Protein AF-A0A975EHG8-F1 (afdb_monomer_lite)

Foldseek 3Di:
DPPPPVVVVVVVVVVVVVVVVVVVVVPPDDDDDDDDDDDDDDDDDVVLLVQALVLLVVPDPLDDDPDPLSVQLVVDDDLVSNLVSLVVCLVPPLPVNLSSLSVQSRDSDPVSVLSSLVCLVSNVVVLVSSLSSLLSQCLHSDPSSVVSSVVVLVPDDPVSVLSSLLSQCLRPDPVSVLVSLVVLLVQQFPSSLLSLLVSQVNPDPVSLVSSQVSCCVLPVDHDNHSVRSVVVCVVCVVQADRNRDGDDD

pLDDT: mean 82.84, std 21.49, range [28.47, 98.31]

Radius of gyration: 21.63 Å; chains: 1; bounding box: 61×39×58 Å

Sequence (249 aa):
MKLTVSAILVCLLILVAAYFANRENTASGSPAPHDVTKTKGSPRNPSERAARNQYAEKNWNLGEPTTASERAYEDATTAGEKQTVLAKLEASDPGSLANVLRRALLNPDEGLRIHAVMMTPSIYQFPEDATDILAAASCDDSAEVRSHALQMLNEQPSETKLKVYATTLGSPLAEVREMTVLELGRMKSKPALELLFQGLGYGDPDFSMKVNDELSTLINARFDSLDEANGWWKANSVKFDERLMRIED

Structure (mmCIF, N/CA/C/O backbone):
data_AF-A0A975EHG8-F1
#
_entry.id   AF-A0A975EHG8-F1
#
loop_
_atom_site.group_PDB
_atom_site.id
_atom_site.type_symbol
_atom_site.label_atom_id
_atom_site.label_alt_id
_atom_site.label_comp_id
_atom_site.label_asym_id
_atom_site.label_entity_id
_atom_site.label_seq_id
_atom_site.pdbx_PDB_ins_code
_atom_site.Cartn_x
_atom_site.Cartn_y
_atom_site.Cartn_z
_atom_site.occupancy
_atom_site.B_iso_or_equiv
_atom_site.auth_seq_id
_atom_site.auth_comp_id
_atom_site.auth_asym_id
_atom_site.auth_atom_id
_atom_site.pdbx_PDB_model_num
ATOM 1 N N . MET A 1 1 ? -10.159 21.007 -23.532 1.00 42.47 1 MET A N 1
ATOM 2 C CA . MET A 1 1 ? -9.708 19.699 -23.003 1.00 42.47 1 MET A CA 1
ATOM 3 C C . MET A 1 1 ? -10.542 19.352 -21.765 1.00 42.47 1 MET A C 1
ATOM 5 O O . MET A 1 1 ? -10.196 19.766 -20.673 1.00 42.47 1 MET A O 1
ATOM 9 N N . LYS A 1 2 ? -11.711 18.716 -21.929 1.00 40.06 2 LYS A N 1
ATOM 10 C CA . LYS A 1 2 ? -12.647 18.377 -20.826 1.00 40.06 2 LYS A CA 1
ATOM 11 C C . LYS A 1 2 ? -13.211 16.947 -20.955 1.00 40.06 2 LYS A C 1
ATOM 13 O O . LYS A 1 2 ? -14.324 16.679 -20.531 1.00 40.06 2 LYS A O 1
ATOM 18 N N . LEU A 1 3 ? -12.457 16.034 -21.572 1.00 37.81 3 LEU A N 1
ATOM 19 C CA . LEU A 1 3 ? -12.952 14.702 -21.957 1.00 37.81 3 LEU A CA 1
ATOM 20 C C . LEU A 1 3 ? -12.289 13.511 -21.241 1.00 37.81 3 LEU A C 1
ATOM 22 O O . LEU A 1 3 ? -12.638 12.380 -21.539 1.00 37.81 3 LEU A O 1
ATOM 26 N N . THR A 1 4 ? -11.392 13.709 -20.271 1.00 44.22 4 THR A N 1
ATOM 27 C CA . THR A 1 4 ? -10.629 12.584 -19.681 1.00 44.22 4 THR A CA 1
ATOM 28 C C . THR A 1 4 ? -11.061 12.164 -18.276 1.00 44.22 4 THR A C 1
ATOM 30 O O . THR A 1 4 ? -10.926 10.995 -17.938 1.00 44.22 4 THR A O 1
ATOM 33 N N . VAL A 1 5 ? -11.668 13.046 -17.476 1.00 42.66 5 VAL A N 1
ATOM 34 C CA . VAL A 1 5 ? -12.143 12.682 -16.122 1.00 42.66 5 VAL A CA 1
ATOM 35 C C . VAL A 1 5 ? -13.408 11.809 -16.178 1.00 42.66 5 VAL A C 1
ATOM 37 O O . VAL A 1 5 ? -13.589 10.916 -15.356 1.00 42.66 5 VAL A O 1
ATOM 40 N N . SER A 1 6 ? -14.253 11.995 -17.199 1.00 39.56 6 SER A N 1
ATOM 41 C CA . SER A 1 6 ? -15.523 11.266 -17.322 1.00 39.56 6 SER A CA 1
ATOM 42 C C . SER A 1 6 ? -15.351 9.797 -17.716 1.00 39.56 6 SER A C 1
ATOM 44 O O . SER A 1 6 ? -16.146 8.972 -17.291 1.00 39.56 6 SER A O 1
ATOM 46 N N . ALA A 1 7 ? -14.326 9.443 -18.497 1.00 40.59 7 ALA A N 1
ATOM 47 C CA . ALA A 1 7 ? -14.091 8.051 -18.896 1.00 40.59 7 ALA A CA 1
ATOM 48 C C . ALA A 1 7 ? -13.490 7.216 -17.749 1.00 40.59 7 ALA A C 1
ATOM 50 O O . ALA A 1 7 ? -13.801 6.037 -17.607 1.00 40.59 7 ALA A O 1
ATOM 51 N N . ILE A 1 8 ? -12.686 7.852 -16.890 1.00 49.06 8 ILE A N 1
ATOM 52 C CA . ILE A 1 8 ? -12.056 7.223 -15.721 1.00 49.06 8 ILE A CA 1
ATOM 53 C C . ILE A 1 8 ? -13.105 6.913 -14.646 1.00 49.06 8 ILE A C 1
ATOM 55 O O . ILE A 1 8 ? -13.129 5.802 -14.121 1.00 49.06 8 ILE A O 1
ATOM 59 N N . LEU A 1 9 ? -14.026 7.849 -14.386 1.00 47.62 9 LEU A N 1
ATOM 60 C CA . LEU A 1 9 ? -15.138 7.617 -13.462 1.00 47.62 9 LEU A CA 1
ATOM 61 C C . LEU A 1 9 ? -16.075 6.513 -13.975 1.00 47.62 9 LEU A C 1
ATOM 63 O O . LEU A 1 9 ? -16.554 5.704 -13.190 1.00 47.62 9 LEU A O 1
ATOM 67 N N . VAL A 1 10 ? -16.294 6.444 -15.293 1.00 50.75 10 VAL A N 1
ATOM 68 C CA . VAL A 1 10 ? -17.140 5.421 -15.924 1.00 50.75 10 VAL A CA 1
ATOM 69 C C . VAL A 1 10 ? -16.499 4.032 -15.847 1.00 50.75 10 VAL A C 1
ATOM 71 O O . VAL A 1 10 ? -17.197 3.090 -15.500 1.00 50.75 10 VAL A O 1
ATOM 74 N N . CYS A 1 11 ? -15.189 3.878 -16.067 1.00 46.69 11 CYS A N 1
ATOM 75 C CA . CYS A 1 11 ? -14.531 2.572 -15.906 1.00 46.69 11 CYS A CA 1
ATOM 76 C C . CYS A 1 11 ? -14.509 2.086 -14.447 1.00 46.69 11 CYS A C 1
ATOM 78 O O . CYS A 1 11 ? -14.752 0.907 -14.201 1.00 46.69 11 CYS A O 1
ATOM 80 N N . LEU A 1 12 ? -14.279 2.980 -13.477 1.00 52.94 12 LEU A N 1
ATOM 81 C CA . LEU A 1 12 ? -14.363 2.642 -12.050 1.00 52.94 12 LEU A CA 1
ATOM 82 C C . LEU A 1 12 ? -15.799 2.300 -11.629 1.00 52.94 12 LEU A C 1
ATOM 84 O O . LEU A 1 12 ? -16.008 1.307 -10.940 1.00 52.94 12 LEU A O 1
ATOM 88 N N . LEU A 1 13 ? -16.798 3.043 -12.115 1.00 54.19 13 LEU A N 1
ATOM 89 C CA . LEU A 1 13 ? -18.210 2.722 -11.887 1.00 54.19 13 LEU A CA 1
ATOM 90 C C . LEU A 1 13 ? -18.621 1.396 -12.535 1.00 54.19 13 LEU A C 1
ATOM 92 O O . LEU A 1 13 ? -19.412 0.675 -11.942 1.00 54.19 13 LEU A O 1
ATOM 96 N N . ILE A 1 14 ? -18.079 1.041 -13.705 1.00 59.97 14 ILE A N 1
ATOM 97 C CA . ILE A 1 14 ? -18.362 -0.243 -14.366 1.00 59.97 14 ILE A CA 1
ATOM 98 C C . ILE A 1 14 ? -17.762 -1.412 -13.577 1.00 59.97 14 ILE A C 1
ATOM 100 O O . ILE A 1 14 ? -18.434 -2.426 -13.409 1.00 59.97 14 ILE A O 1
ATOM 104 N N . LEU A 1 15 ? -16.543 -1.275 -13.049 1.00 56.06 15 LEU A N 1
ATOM 105 C CA . LEU A 1 15 ? -15.918 -2.320 -12.229 1.00 56.06 15 LEU A CA 1
ATOM 106 C C . LEU A 1 15 ? -16.630 -2.491 -10.879 1.00 56.06 15 LEU A C 1
ATOM 108 O O . LEU A 1 15 ? -16.891 -3.617 -10.460 1.00 56.06 15 LEU A O 1
ATOM 112 N N . VAL A 1 16 ? -17.037 -1.386 -10.249 1.00 57.00 16 VAL A N 1
ATOM 113 C CA . VAL A 1 16 ? -17.823 -1.407 -9.006 1.00 57.00 16 VAL A CA 1
ATOM 114 C C . VAL A 1 16 ? -19.238 -1.956 -9.252 1.00 57.00 16 VAL A C 1
ATOM 116 O O . VAL A 1 16 ? -19.724 -2.776 -8.478 1.00 57.00 16 VAL A O 1
ATOM 119 N N . ALA A 1 17 ? -19.897 -1.593 -10.355 1.00 52.47 17 ALA A N 1
ATOM 120 C CA . ALA A 1 17 ? -21.225 -2.108 -10.697 1.00 52.47 17 ALA A CA 1
ATOM 121 C C . ALA A 1 17 ? -21.206 -3.599 -11.076 1.00 52.47 17 ALA A C 1
ATOM 123 O O . ALA A 1 17 ? -22.112 -4.334 -10.686 1.00 52.47 17 ALA A O 1
ATOM 124 N N . ALA A 1 18 ? -20.171 -4.069 -11.783 1.00 51.06 18 ALA A N 1
ATOM 125 C CA . ALA A 1 18 ? -19.992 -5.491 -12.081 1.00 51.06 18 ALA A CA 1
ATOM 126 C C . ALA A 1 18 ? -19.777 -6.320 -10.801 1.00 51.06 18 ALA A C 1
ATOM 128 O O . ALA A 1 18 ? -20.288 -7.436 -10.699 1.00 51.06 18 ALA A O 1
ATOM 129 N N . TYR A 1 19 ? -19.099 -5.750 -9.800 1.00 51.09 19 TYR A N 1
ATOM 130 C CA . TYR A 1 19 ? -18.937 -6.350 -8.476 1.00 51.09 19 TYR A CA 1
ATOM 131 C C . TYR A 1 19 ? -20.275 -6.465 -7.716 1.00 51.09 19 TYR A C 1
ATOM 133 O O . TYR A 1 19 ? -20.596 -7.535 -7.199 1.00 51.09 19 TYR A O 1
ATOM 141 N N . PHE A 1 20 ? -21.117 -5.421 -7.724 1.00 51.59 20 PHE A N 1
ATOM 142 C CA . PHE A 1 20 ? -22.443 -5.467 -7.082 1.00 51.59 20 PHE A CA 1
ATOM 143 C C . PHE A 1 20 ? -23.452 -6.374 -7.807 1.00 51.59 20 PHE A C 1
ATOM 145 O O . PHE A 1 20 ? -24.179 -7.119 -7.150 1.00 51.59 20 PHE A O 1
ATOM 152 N N . ALA A 1 21 ? -23.467 -6.394 -9.143 1.00 49.56 21 ALA A N 1
ATOM 153 C CA . ALA A 1 21 ? -24.366 -7.260 -9.915 1.00 49.56 21 ALA A CA 1
ATOM 154 C C . ALA A 1 21 ? -24.081 -8.760 -9.692 1.00 49.56 21 ALA A C 1
ATOM 156 O O . ALA A 1 21 ? -24.994 -9.586 -9.710 1.00 49.56 21 ALA A O 1
ATOM 157 N N . ASN A 1 22 ? -22.823 -9.119 -9.416 1.00 41.72 22 ASN A N 1
ATOM 158 C CA . ASN A 1 22 ? -22.444 -10.489 -9.070 1.00 41.72 22 ASN A CA 1
ATOM 159 C C . ASN A 1 22 ? -22.881 -10.888 -7.640 1.00 41.72 22 ASN A C 1
ATOM 161 O O . ASN A 1 22 ? -23.009 -12.074 -7.336 1.00 41.72 22 ASN A O 1
ATOM 165 N N . ARG A 1 23 ? -23.156 -9.905 -6.768 1.00 44.56 23 ARG A N 1
ATOM 166 C CA . ARG A 1 23 ? -23.598 -10.097 -5.376 1.00 44.56 23 ARG A CA 1
ATOM 167 C C . ARG A 1 23 ? -25.115 -10.281 -5.249 1.00 44.56 23 ARG A C 1
ATOM 169 O O . ARG A 1 23 ? -25.560 -11.013 -4.372 1.00 44.56 23 ARG A O 1
ATOM 176 N N . GLU A 1 24 ? -25.917 -9.679 -6.128 1.00 42.53 24 GLU A N 1
ATOM 177 C CA . GLU A 1 24 ? -27.383 -9.836 -6.095 1.00 42.53 24 GLU A CA 1
ATOM 178 C C . GLU A 1 24 ? -27.858 -11.205 -6.616 1.00 42.53 24 GLU A C 1
ATOM 180 O O . GLU A 1 24 ? -28.890 -11.712 -6.177 1.00 42.53 24 GLU A O 1
ATOM 185 N N . ASN A 1 25 ? -27.068 -11.872 -7.465 1.00 42.22 25 ASN A N 1
ATOM 186 C CA . ASN A 1 25 ? -27.402 -13.198 -8.003 1.00 42.22 25 ASN A CA 1
ATOM 187 C C . ASN A 1 25 ? -27.231 -14.360 -7.005 1.00 42.22 25 ASN A C 1
ATOM 189 O O . ASN A 1 25 ? -27.622 -15.485 -7.311 1.00 42.22 25 ASN A O 1
ATOM 193 N N . THR A 1 26 ? -26.674 -14.119 -5.813 1.00 42.31 26 THR A N 1
ATOM 194 C CA . THR A 1 26 ? -26.481 -15.155 -4.779 1.00 42.31 26 THR A CA 1
ATOM 195 C C . THR A 1 26 ? -27.448 -15.034 -3.596 1.00 42.31 26 THR A C 1
ATOM 197 O O . THR A 1 26 ? -27.398 -15.854 -2.682 1.00 42.31 26 THR A O 1
ATOM 200 N N . ALA A 1 27 ? -28.382 -14.074 -3.623 1.00 39.91 27 ALA A N 1
ATOM 201 C CA . ALA A 1 27 ? -29.268 -13.759 -2.498 1.00 39.91 27 ALA A CA 1
ATOM 202 C C . ALA A 1 27 ? -30.752 -14.155 -2.692 1.00 39.91 27 ALA A C 1
ATOM 204 O O . ALA A 1 27 ? -31.628 -13.576 -2.049 1.00 39.91 27 ALA A O 1
ATOM 205 N N . SER A 1 28 ? -31.081 -15.156 -3.522 1.00 34.34 28 SER A N 1
ATOM 206 C CA . SER A 1 28 ? -32.446 -15.717 -3.572 1.00 34.34 28 SER A CA 1
ATOM 207 C C . SER A 1 28 ? -32.566 -16.984 -2.714 1.00 34.34 28 SER A C 1
ATOM 209 O O . SER A 1 28 ? -32.549 -18.109 -3.210 1.00 34.34 28 SER A O 1
ATOM 211 N N . GLY A 1 29 ? -32.692 -16.799 -1.403 1.00 31.05 29 GLY A N 1
ATOM 212 C CA . GLY A 1 29 ? -32.927 -17.889 -0.458 1.00 31.05 29 GLY A CA 1
ATOM 213 C C . GLY A 1 29 ? -33.393 -17.355 0.888 1.00 31.05 29 GLY A C 1
ATOM 214 O O . GLY A 1 29 ? -32.622 -17.293 1.835 1.00 31.05 29 GLY A O 1
ATOM 215 N N . SER A 1 30 ? -34.649 -16.922 0.962 1.00 30.98 30 SER A N 1
ATOM 216 C CA . SER A 1 30 ? -35.273 -16.489 2.216 1.00 30.98 30 SER A CA 1
ATOM 217 C C . SER A 1 30 ? -35.610 -17.699 3.101 1.00 30.98 30 SER A C 1
ATOM 219 O O . SER A 1 30 ? -36.162 -18.679 2.591 1.00 30.98 30 SER A O 1
ATOM 221 N N . PRO A 1 31 ? -35.383 -17.615 4.424 1.00 32.03 31 PRO A N 1
ATOM 222 C CA . PRO A 1 31 ? -36.383 -18.130 5.350 1.00 32.03 31 PRO A CA 1
ATOM 223 C C . PRO A 1 31 ? -36.811 -17.095 6.405 1.00 32.03 31 PRO A C 1
ATOM 225 O O . PRO A 1 31 ? -36.110 -16.138 6.723 1.00 32.03 31 PRO A O 1
ATOM 228 N N . ALA A 1 32 ? -38.028 -17.325 6.896 1.00 30.66 32 ALA A N 1
ATOM 229 C CA . ALA A 1 32 ? -38.865 -16.499 7.764 1.00 30.66 32 ALA A CA 1
ATOM 230 C C . ALA A 1 32 ? -38.276 -16.231 9.180 1.00 30.66 32 ALA A C 1
ATOM 232 O O . ALA A 1 32 ? -37.276 -16.841 9.561 1.00 30.66 32 ALA A O 1
ATOM 233 N N . PRO A 1 33 ? -38.876 -15.319 9.979 1.00 34.25 33 PRO A N 1
ATOM 234 C CA . PRO A 1 33 ? -38.216 -14.679 11.109 1.00 34.25 33 PRO A CA 1
ATOM 235 C C . PRO A 1 33 ? -38.283 -15.541 12.374 1.00 34.25 33 PRO A C 1
ATOM 237 O O . PRO A 1 33 ? -39.366 -15.929 12.814 1.00 34.25 33 PRO A O 1
ATOM 240 N N . HIS A 1 34 ? -37.130 -15.772 13.003 1.00 30.81 34 HIS A N 1
ATOM 241 C CA . HIS A 1 34 ? -37.058 -16.275 14.370 1.00 30.81 34 HIS A CA 1
ATOM 242 C C . HIS A 1 34 ? -36.607 -15.169 15.327 1.00 30.81 34 HIS A C 1
ATOM 244 O O . HIS A 1 34 ? -35.513 -14.621 15.223 1.00 30.81 34 HIS A O 1
ATOM 250 N N . ASP A 1 35 ? -37.510 -14.869 16.255 1.00 40.44 35 ASP A N 1
ATOM 251 C CA . ASP A 1 35 ? -37.305 -14.180 17.524 1.00 40.44 35 ASP A CA 1
ATOM 252 C C . ASP A 1 35 ? -36.170 -14.834 18.330 1.00 40.44 35 ASP A C 1
ATOM 254 O O . ASP A 1 35 ? -36.249 -16.028 18.620 1.00 40.44 35 ASP A O 1
ATOM 258 N N . VAL A 1 36 ? -35.132 -14.074 18.704 1.00 33.94 36 VAL A N 1
ATOM 259 C CA . VAL A 1 36 ? -34.172 -14.490 19.739 1.00 33.94 36 VAL A CA 1
ATOM 260 C C . VAL A 1 36 ? -33.701 -13.288 20.558 1.00 33.94 36 VAL A C 1
ATOM 262 O O . VAL A 1 36 ? -32.902 -12.448 20.145 1.00 33.94 36 VAL A O 1
ATOM 265 N N . THR A 1 37 ? -34.190 -13.268 21.787 1.00 32.12 37 THR A N 1
ATOM 266 C CA . THR A 1 37 ? -33.659 -12.535 22.930 1.00 32.12 37 THR A CA 1
ATOM 267 C C . THR A 1 37 ? -32.239 -13.002 23.304 1.00 32.12 37 THR A C 1
ATOM 269 O O . THR A 1 37 ? -31.937 -14.186 23.260 1.00 32.12 37 THR A O 1
ATOM 272 N N . LYS A 1 38 ? -31.388 -12.059 23.743 1.00 41.34 38 LYS A N 1
ATOM 273 C CA . LYS A 1 38 ? -30.172 -12.235 24.578 1.00 41.34 38 LYS A CA 1
ATOM 274 C C . LYS A 1 38 ? -29.291 -13.478 24.324 1.00 41.34 38 LYS A C 1
ATOM 276 O O . LYS A 1 38 ? -29.532 -14.535 24.898 1.00 41.34 38 LYS A O 1
ATOM 281 N N . THR A 1 39 ? -28.096 -13.264 23.769 1.00 31.42 39 THR A N 1
ATOM 282 C CA . THR A 1 39 ? -26.930 -14.115 24.075 1.00 31.42 39 THR A CA 1
ATOM 283 C C . THR A 1 39 ? -25.690 -13.280 24.383 1.00 31.42 39 THR A C 1
ATOM 285 O O . THR A 1 39 ? -25.179 -12.544 23.543 1.00 31.42 39 THR A O 1
ATOM 288 N N . LYS A 1 40 ? -25.229 -13.412 25.634 1.00 36.69 40 LYS A N 1
ATOM 289 C CA . LYS A 1 40 ? -23.889 -13.056 26.117 1.00 36.69 40 LYS A CA 1
ATOM 290 C C . LYS A 1 40 ? -22.818 -13.732 25.252 1.00 36.69 40 LYS A C 1
ATOM 292 O O . LYS A 1 40 ? -23.050 -14.822 24.739 1.00 36.69 40 LYS A O 1
ATOM 297 N N . GLY A 1 41 ? -21.662 -13.075 25.148 1.00 44.12 41 GLY A N 1
ATOM 298 C CA . GLY A 1 41 ? -20.531 -13.464 24.308 1.00 44.12 41 GLY A CA 1
ATOM 299 C C . GLY A 1 41 ? -20.145 -14.941 24.388 1.00 44.12 41 GLY A C 1
ATOM 300 O O . GLY A 1 41 ? -19.859 -15.469 25.462 1.00 44.12 41 GLY A O 1
ATOM 301 N N . SER A 1 42 ? -20.102 -15.564 23.212 1.00 28.47 42 SER A N 1
ATOM 302 C CA . SER A 1 42 ? -19.404 -16.822 22.963 1.00 28.47 42 SER A CA 1
ATOM 303 C C . SER A 1 42 ? -17.956 -16.540 22.534 1.00 28.47 42 SER A C 1
ATOM 305 O O . SER A 1 42 ? -17.698 -15.500 21.919 1.00 28.47 42 SER A O 1
ATOM 307 N N . PRO A 1 43 ? -17.000 -17.437 22.833 1.00 38.00 43 PRO A N 1
ATOM 308 C CA . PRO A 1 43 ? -15.616 -17.288 22.399 1.00 38.00 43 PRO A CA 1
ATOM 309 C C . PRO A 1 43 ? -15.527 -17.372 20.869 1.00 38.00 43 PRO A C 1
ATOM 311 O O . PRO A 1 43 ? -16.085 -18.285 20.261 1.00 38.00 43 PRO A O 1
ATOM 314 N N . ARG A 1 44 ? -14.830 -16.403 20.262 1.00 44.25 44 ARG A N 1
ATOM 315 C CA . ARG A 1 44 ? -14.637 -16.277 18.807 1.00 44.25 44 ARG A CA 1
ATOM 316 C C . ARG A 1 44 ? -13.909 -17.493 18.229 1.00 44.25 44 ARG A C 1
ATOM 318 O O . ARG A 1 44 ? -12.939 -17.982 18.811 1.00 44.25 44 ARG A O 1
ATOM 325 N N . ASN A 1 45 ? -14.385 -17.958 17.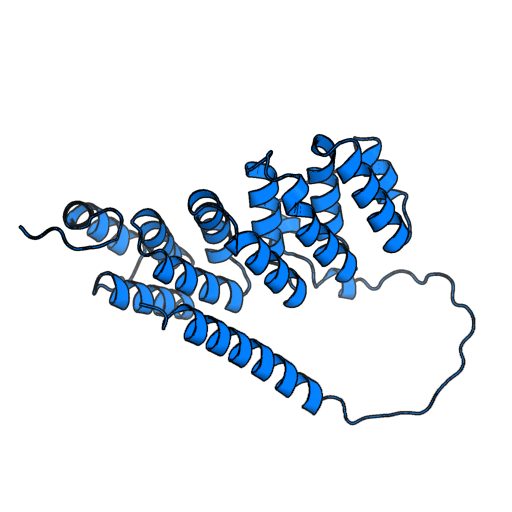078 1.00 36.66 45 ASN A N 1
ATOM 326 C CA . ASN A 1 45 ? -13.884 -19.135 16.375 1.00 36.66 45 ASN A CA 1
ATOM 327 C C . ASN A 1 45 ? -12.460 -18.877 15.821 1.00 36.66 45 ASN A C 1
ATOM 329 O O . ASN A 1 45 ? -12.241 -17.854 15.173 1.00 36.66 45 ASN A O 1
ATOM 333 N N . PRO A 1 46 ? -11.485 -19.787 16.010 1.00 37.69 46 PRO A N 1
ATOM 334 C CA . PRO A 1 46 ? -10.158 -19.701 15.392 1.00 37.69 46 PRO A CA 1
ATOM 335 C C . PRO A 1 46 ? -10.159 -19.517 13.865 1.00 37.69 46 PRO A C 1
ATOM 337 O O . PRO A 1 46 ? -9.208 -18.949 13.335 1.00 37.69 46 PRO A O 1
ATOM 340 N N . SER A 1 47 ? -11.211 -19.934 13.151 1.00 39.69 47 SER A N 1
ATOM 341 C CA . SER A 1 47 ? -11.323 -19.706 11.703 1.00 39.69 47 SER A CA 1
ATOM 342 C C . SER A 1 47 ? -11.628 -18.249 11.330 1.00 39.69 47 SER A C 1
ATOM 344 O O . SER A 1 47 ? -11.303 -17.839 10.224 1.00 39.69 47 SER A O 1
ATOM 346 N N . GLU A 1 48 ? -12.184 -17.441 12.241 1.00 41.72 48 GLU A N 1
ATOM 347 C CA . GLU A 1 48 ? -12.375 -15.990 12.038 1.00 41.72 48 GLU A CA 1
ATOM 348 C C . GLU A 1 48 ? -11.068 -15.208 12.245 1.00 41.72 48 GLU A C 1
ATOM 350 O O . GLU A 1 48 ? -10.930 -14.081 11.782 1.00 41.72 48 GLU A O 1
ATOM 355 N N . ARG A 1 49 ? -10.065 -15.815 12.898 1.00 44.44 49 ARG A N 1
ATOM 356 C CA . ARG A 1 49 ? -8.691 -15.290 12.945 1.00 44.44 49 ARG A CA 1
ATOM 357 C C . ARG A 1 49 ? -7.904 -15.546 11.654 1.00 44.44 49 ARG A C 1
ATOM 359 O O . ARG A 1 49 ? -6.812 -15.013 11.526 1.00 44.44 49 ARG A O 1
ATOM 366 N N . ALA A 1 50 ? -8.397 -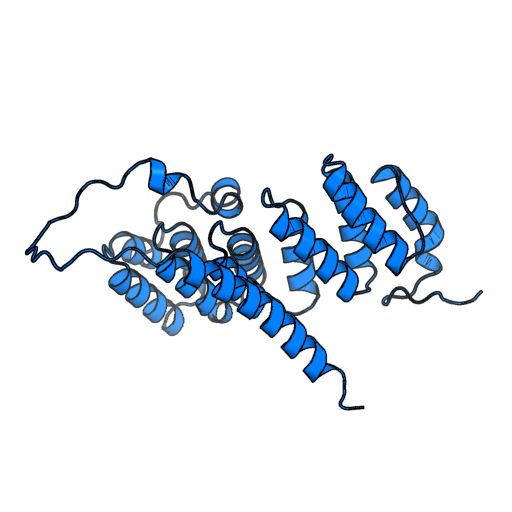16.370 10.731 1.00 39.97 50 ALA A N 1
ATOM 367 C CA . ALA A 1 50 ? -7.623 -16.807 9.565 1.00 39.97 50 ALA A CA 1
ATOM 368 C C . ALA A 1 50 ? -7.749 -15.882 8.338 1.00 39.97 50 ALA A C 1
ATOM 370 O O . ALA A 1 50 ? -7.019 -16.063 7.367 1.00 39.97 50 ALA A O 1
ATOM 371 N N . ALA A 1 51 ? -8.632 -14.884 8.390 1.00 45.19 51 ALA A N 1
ATOM 372 C CA . ALA A 1 51 ? -8.796 -13.853 7.370 1.00 45.19 51 ALA A CA 1
ATOM 373 C C . ALA A 1 51 ? -8.274 -12.525 7.947 1.00 45.19 51 ALA A C 1
ATOM 375 O O . ALA A 1 51 ? -9.025 -11.655 8.370 1.00 45.19 51 ALA A O 1
ATOM 376 N N . ARG A 1 52 ? -6.959 -12.460 8.174 1.00 61.81 52 ARG A N 1
ATOM 377 C CA . ARG A 1 52 ? -6.293 -11.285 8.750 1.00 61.81 52 ARG A CA 1
ATOM 378 C C . ARG A 1 52 ? -5.388 -10.660 7.704 1.00 61.81 52 ARG A C 1
ATOM 380 O O . ARG A 1 52 ? -4.871 -11.342 6.820 1.00 61.81 52 ARG A O 1
ATOM 387 N N . ASN A 1 53 ? -5.207 -9.351 7.831 1.00 71.81 53 ASN A N 1
ATOM 388 C CA . ASN A 1 53 ? -4.277 -8.550 7.054 1.00 71.81 53 ASN A CA 1
ATOM 389 C C . ASN A 1 53 ? -2.845 -9.096 7.210 1.00 71.81 53 ASN A C 1
ATOM 391 O O . ASN A 1 53 ? -2.120 -8.736 8.138 1.00 71.81 53 ASN A O 1
ATOM 395 N N . GLN A 1 54 ? -2.450 -10.008 6.316 1.00 76.56 54 GLN A N 1
ATOM 396 C CA . GLN A 1 54 ? -1.205 -10.776 6.441 1.00 76.56 54 GLN A CA 1
ATOM 397 C C . GLN A 1 54 ? 0.031 -9.872 6.452 1.00 76.56 54 GLN A C 1
ATOM 399 O O . GLN A 1 54 ? 1.025 -10.189 7.106 1.00 76.56 54 GLN A O 1
ATOM 404 N N . TYR A 1 55 ? -0.029 -8.734 5.752 1.00 83.88 55 TYR A N 1
ATOM 405 C CA . TYR A 1 55 ? 1.026 -7.731 5.811 1.00 83.88 55 TYR A CA 1
ATOM 406 C C . TYR A 1 55 ? 1.141 -7.148 7.223 1.00 83.88 55 TYR A C 1
ATOM 408 O O . TYR A 1 55 ? 2.228 -7.178 7.801 1.00 83.88 55 TYR A O 1
ATOM 416 N N . ALA A 1 56 ? 0.038 -6.650 7.788 1.00 84.62 56 ALA A N 1
ATOM 417 C CA . ALA A 1 56 ? 0.029 -6.051 9.119 1.00 84.62 56 ALA A CA 1
ATOM 418 C C . ALA A 1 56 ? 0.530 -7.039 10.182 1.00 84.62 56 ALA A C 1
ATOM 420 O O . ALA A 1 56 ? 1.376 -6.698 11.001 1.00 84.62 56 ALA A O 1
ATOM 421 N N . GLU A 1 57 ? 0.074 -8.290 10.135 1.00 83.06 57 GLU A N 1
ATOM 422 C CA . GLU A 1 57 ? 0.485 -9.316 11.098 1.00 83.06 57 GLU A CA 1
ATOM 423 C C . GLU A 1 57 ? 1.962 -9.688 11.007 1.00 83.06 57 GLU A C 1
ATOM 425 O O . GLU A 1 57 ? 2.603 -9.950 12.025 1.00 83.06 57 GLU A O 1
ATOM 430 N N . LYS A 1 58 ? 2.505 -9.729 9.789 1.00 84.25 58 LYS A N 1
ATOM 431 C CA . LYS A 1 58 ? 3.909 -10.065 9.562 1.00 84.25 58 LYS A CA 1
ATOM 432 C C . LYS A 1 58 ? 4.841 -8.926 9.974 1.00 84.25 58 LYS A C 1
ATOM 434 O O . LYS A 1 58 ? 5.944 -9.197 10.444 1.00 84.25 58 LYS A O 1
ATOM 439 N N . ASN A 1 59 ? 4.427 -7.678 9.756 1.00 85.69 59 ASN A N 1
ATOM 440 C CA . ASN A 1 59 ? 5.312 -6.519 9.867 1.00 85.69 59 ASN A CA 1
ATOM 441 C C . ASN A 1 59 ? 5.124 -5.720 11.163 1.00 85.69 59 ASN A C 1
ATOM 443 O O . ASN A 1 59 ? 6.058 -5.042 11.590 1.00 85.69 59 ASN A O 1
ATOM 447 N N . TRP A 1 60 ? 3.968 -5.805 11.826 1.00 90.19 60 TRP A N 1
ATOM 448 C CA . TRP A 1 60 ? 3.722 -5.075 13.067 1.00 90.19 60 TRP A CA 1
ATOM 449 C C . TRP A 1 60 ? 3.868 -5.965 14.294 1.00 90.19 60 TRP A C 1
ATOM 451 O O . TRP A 1 60 ? 3.008 -6.782 14.616 1.00 90.19 60 TRP A O 1
ATOM 461 N N . ASN A 1 61 ? 4.931 -5.722 15.058 1.00 86.38 61 ASN A N 1
ATOM 462 C CA . ASN A 1 61 ? 5.065 -6.239 16.414 1.00 86.38 61 ASN A CA 1
ATOM 463 C C . ASN A 1 61 ? 4.627 -5.171 17.426 1.00 86.38 61 ASN A C 1
ATOM 465 O O . ASN A 1 61 ? 5.458 -4.477 18.009 1.00 86.38 61 ASN A O 1
ATOM 469 N N . LEU A 1 62 ? 3.312 -5.014 17.605 1.00 85.44 62 LEU A N 1
ATOM 470 C CA . LEU A 1 62 ? 2.753 -3.964 18.470 1.00 85.44 62 LEU A CA 1
ATOM 471 C C . LEU A 1 62 ? 2.925 -4.239 19.971 1.00 85.44 62 LEU A C 1
ATOM 473 O O . LEU A 1 62 ? 2.700 -3.336 20.773 1.00 85.44 62 LEU A O 1
ATOM 477 N N . GLY A 1 63 ? 3.299 -5.465 20.355 1.00 85.94 63 GLY A N 1
ATOM 478 C CA . GLY A 1 63 ? 3.459 -5.866 21.752 1.00 85.94 63 GLY A CA 1
ATOM 479 C C . GLY A 1 63 ? 2.232 -5.580 22.629 1.00 85.94 63 GLY A C 1
ATOM 480 O O . GLY A 1 63 ? 1.100 -5.435 22.152 1.00 85.94 63 GLY A O 1
ATOM 481 N N . GLU A 1 64 ? 2.470 -5.492 23.936 1.00 87.81 64 GLU A N 1
ATOM 482 C CA . GLU A 1 64 ? 1.465 -5.059 24.909 1.00 87.81 64 GLU A CA 1
ATOM 483 C C . GLU A 1 64 ? 1.210 -3.540 24.822 1.00 87.81 64 GLU A C 1
ATOM 485 O O . GLU A 1 64 ? 2.137 -2.786 24.520 1.00 87.81 64 GLU A O 1
ATOM 490 N N . PRO A 1 65 ? -0.012 -3.060 25.120 1.00 90.00 65 PRO A N 1
ATOM 491 C CA . PRO A 1 65 ? -0.341 -1.634 25.158 1.00 90.00 65 PRO A CA 1
ATOM 492 C C . PRO A 1 65 ? 0.536 -0.833 26.132 1.00 90.00 65 PRO A C 1
ATOM 494 O O . PRO A 1 65 ? 0.428 -0.956 27.359 1.00 90.00 65 PRO A O 1
ATOM 497 N N . THR A 1 66 ? 1.377 0.052 25.602 1.00 89.19 66 THR A N 1
ATOM 498 C CA . THR A 1 66 ? 2.348 0.806 26.418 1.00 89.19 66 THR A CA 1
ATOM 499 C C . THR A 1 66 ? 1.820 2.174 26.840 1.00 89.19 66 THR A C 1
ATOM 501 O O . THR A 1 66 ? 2.118 2.648 27.943 1.00 89.19 66 THR A O 1
ATOM 504 N N . THR A 1 67 ? 0.946 2.781 26.037 1.00 90.69 67 THR A N 1
ATOM 505 C CA . THR A 1 67 ? 0.354 4.096 26.317 1.00 90.69 67 THR A CA 1
ATOM 506 C C . THR A 1 67 ? -1.033 3.983 26.955 1.00 90.69 67 THR A C 1
ATOM 508 O O . THR A 1 67 ? -1.695 2.946 26.891 1.00 90.69 67 THR A O 1
ATOM 511 N N . ALA A 1 68 ? -1.492 5.059 27.604 1.00 92.06 68 ALA A N 1
ATOM 512 C CA . ALA A 1 68 ? -2.853 5.113 28.145 1.00 92.06 68 ALA A CA 1
ATOM 513 C C . ALA A 1 68 ? -3.909 5.019 27.031 1.00 92.06 68 ALA A C 1
ATOM 515 O O . ALA A 1 68 ? -4.935 4.373 27.216 1.00 92.06 68 ALA A O 1
ATOM 516 N N . SER A 1 69 ? -3.619 5.610 25.872 1.00 92.31 69 SER A N 1
ATOM 517 C CA . SER A 1 69 ? -4.449 5.584 24.667 1.00 92.31 69 SER A CA 1
ATOM 518 C C . SER A 1 69 ? -4.601 4.172 24.100 1.00 92.31 69 SER A C 1
ATOM 520 O O . SER A 1 69 ? -5.715 3.736 23.819 1.00 92.31 69 SER A O 1
ATOM 522 N N . GLU A 1 70 ? -3.497 3.425 23.999 1.00 92.56 70 GLU A N 1
ATOM 523 C CA . GLU A 1 70 ? -3.523 2.024 23.568 1.00 92.56 70 GLU A CA 1
ATOM 524 C C . GLU A 1 70 ? -4.283 1.143 24.568 1.00 92.56 70 GLU A C 1
ATOM 526 O O . GLU A 1 70 ? -5.102 0.328 24.153 1.00 92.56 70 GLU A O 1
ATOM 531 N N . ARG A 1 71 ? -4.073 1.332 25.881 1.00 94.94 71 ARG A N 1
ATOM 532 C CA . ARG A 1 71 ? -4.825 0.594 26.913 1.00 94.94 71 ARG A CA 1
ATOM 533 C C . ARG A 1 71 ? -6.317 0.891 26.851 1.00 94.94 71 ARG A C 1
ATOM 535 O O . ARG A 1 71 ? -7.104 -0.040 26.803 1.00 94.94 71 ARG A O 1
ATOM 542 N N . ALA A 1 72 ? -6.702 2.163 26.755 1.00 95.00 72 ALA A N 1
ATOM 543 C CA . ALA A 1 72 ? -8.105 2.553 26.626 1.00 95.00 72 ALA A CA 1
ATOM 544 C C . ALA A 1 72 ? -8.763 1.936 25.383 1.00 95.00 72 ALA A C 1
ATOM 546 O O . ALA A 1 72 ? -9.928 1.544 25.428 1.00 95.00 72 ALA A O 1
ATOM 547 N N . TYR A 1 73 ? -8.017 1.831 24.279 1.00 95.81 73 TYR A N 1
ATOM 548 C CA . TYR A 1 73 ? -8.495 1.151 23.083 1.00 95.81 73 TYR A CA 1
ATOM 549 C C . TYR A 1 73 ? -8.674 -0.353 23.305 1.00 95.81 73 TYR A C 1
ATOM 551 O O . TYR A 1 73 ? -9.680 -0.904 22.863 1.00 95.81 73 TYR A O 1
ATOM 559 N N . GLU A 1 74 ? -7.738 -1.035 23.967 1.00 94.19 74 GLU A N 1
ATOM 560 C CA . GLU A 1 74 ? -7.864 -2.475 24.235 1.00 94.19 74 GLU A CA 1
ATOM 561 C C . GLU A 1 74 ? -8.935 -2.803 25.283 1.00 94.19 74 GLU A C 1
ATOM 563 O O . GLU A 1 74 ? -9.671 -3.773 25.099 1.00 94.19 74 GLU A O 1
ATOM 568 N N . ASP A 1 75 ? -9.091 -1.962 26.307 1.00 95.88 75 ASP A N 1
ATOM 569 C CA . ASP A 1 75 ? -10.112 -2.091 27.354 1.00 95.88 75 ASP A CA 1
ATOM 570 C C . ASP A 1 75 ? -11.539 -1.896 26.803 1.00 95.88 75 ASP A C 1
ATOM 572 O O . ASP A 1 75 ? -12.505 -2.425 27.359 1.00 95.88 75 ASP A O 1
ATOM 576 N N . ALA A 1 76 ? -11.690 -1.158 25.696 1.00 95.88 76 ALA A N 1
ATOM 577 C CA . ALA A 1 76 ? -12.957 -1.025 24.987 1.00 95.88 76 ALA A CA 1
ATOM 578 C C . ALA A 1 76 ? -13.398 -2.371 24.384 1.00 95.88 76 ALA A C 1
ATOM 580 O O . ALA A 1 76 ? -12.677 -3.011 23.613 1.00 95.88 76 ALA A O 1
ATOM 581 N N . THR A 1 77 ? -14.624 -2.789 24.699 1.00 92.56 77 THR A N 1
ATOM 582 C CA . THR A 1 77 ? -15.123 -4.143 24.409 1.00 92.56 77 THR A CA 1
ATOM 583 C C . THR A 1 77 ? -15.911 -4.231 23.107 1.00 92.56 77 THR A C 1
ATOM 585 O O . THR A 1 77 ? -15.933 -5.281 22.459 1.00 92.56 77 THR A O 1
ATOM 588 N N . THR A 1 78 ? -16.537 -3.129 22.697 1.00 93.19 78 THR A N 1
ATOM 589 C CA . THR A 1 78 ? -17.349 -3.043 21.478 1.00 93.19 78 THR A CA 1
ATOM 590 C C . THR A 1 78 ? -16.657 -2.224 20.390 1.00 93.19 78 THR A C 1
ATOM 592 O O . THR A 1 78 ? -15.822 -1.362 20.672 1.00 93.19 78 THR A O 1
ATOM 595 N N . ALA A 1 79 ? -17.034 -2.453 19.128 1.00 91.00 79 ALA A N 1
ATOM 596 C CA . ALA A 1 79 ? -16.552 -1.642 18.009 1.00 91.00 79 ALA A CA 1
ATOM 597 C C . ALA A 1 79 ? -16.894 -0.151 18.202 1.00 91.00 79 ALA A C 1
ATOM 599 O O . ALA A 1 79 ? -16.039 0.700 17.986 1.00 91.00 79 ALA A O 1
ATOM 600 N N . GLY A 1 80 ? -18.095 0.164 18.704 1.00 93.81 80 GLY A N 1
ATOM 601 C CA . GLY A 1 80 ? -18.513 1.543 18.986 1.00 93.81 80 GLY A CA 1
ATOM 602 C C . GLY A 1 80 ? -17.693 2.229 20.088 1.00 93.81 80 GLY A C 1
ATOM 603 O O . GLY A 1 80 ? -17.340 3.403 19.963 1.00 93.81 80 GLY A O 1
ATOM 604 N N . GLU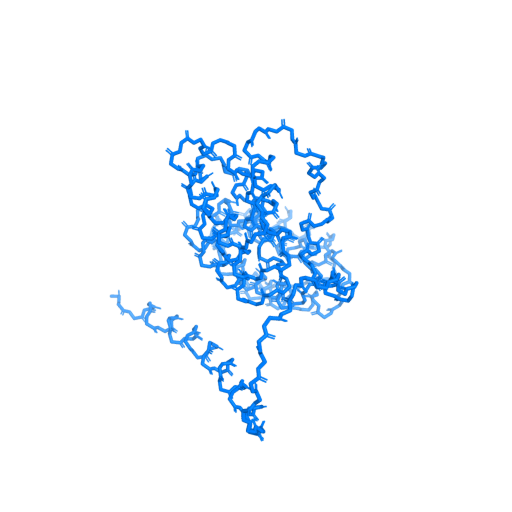 A 1 81 ? -17.320 1.504 21.147 1.00 96.50 81 GLU A N 1
ATOM 605 C CA . GLU A 1 81 ? -16.405 2.026 22.174 1.00 96.50 81 GLU A CA 1
ATOM 606 C C . GLU A 1 81 ? -15.006 2.276 21.593 1.00 96.50 81 GLU A C 1
ATOM 608 O O . GLU A 1 81 ? -14.431 3.339 21.824 1.00 96.50 81 GLU A O 1
ATOM 613 N N . LYS A 1 82 ? -14.487 1.348 20.778 1.00 97.25 82 LYS A N 1
ATOM 614 C CA . LYS A 1 82 ? -13.191 1.501 20.099 1.00 97.25 82 LYS A CA 1
ATOM 615 C C . LYS A 1 82 ? -13.185 2.690 19.126 1.00 97.25 82 LYS A C 1
ATOM 617 O O . LYS A 1 82 ? -12.236 3.469 19.139 1.00 97.25 82 LYS A O 1
ATOM 622 N N . GLN A 1 83 ? -14.259 2.894 18.358 1.00 94.75 83 GLN A N 1
ATOM 623 C CA . GLN A 1 83 ? -14.454 4.086 17.514 1.00 94.75 83 GLN A CA 1
ATOM 624 C C . GLN A 1 83 ? -14.486 5.372 18.350 1.00 94.75 83 GLN A C 1
ATOM 626 O O . GLN A 1 83 ? -13.872 6.371 17.989 1.00 94.75 83 GLN A O 1
ATOM 631 N N . THR A 1 84 ? -15.141 5.341 19.514 1.00 94.81 84 THR A N 1
ATOM 632 C CA . THR A 1 84 ? -15.175 6.492 20.428 1.00 94.81 84 THR A CA 1
ATOM 633 C C . THR A 1 84 ? -13.783 6.834 20.966 1.00 94.81 84 THR A C 1
ATOM 635 O O . THR A 1 84 ? -13.455 8.011 21.107 1.00 94.81 84 THR A O 1
ATOM 638 N N . VAL A 1 85 ? -12.955 5.831 21.278 1.00 95.62 85 VAL A N 1
ATOM 639 C CA . VAL A 1 85 ? -11.558 6.053 21.686 1.00 95.62 85 VAL A CA 1
ATOM 640 C C . VAL A 1 85 ? -10.766 6.691 20.547 1.00 95.62 85 VAL A C 1
ATOM 642 O O . VAL A 1 85 ? -10.107 7.703 20.770 1.00 95.62 85 VAL A O 1
ATOM 645 N N . LEU A 1 86 ? -10.880 6.150 19.333 1.00 94.56 86 LEU A N 1
ATOM 646 C CA . LEU A 1 86 ? -10.205 6.683 18.152 1.00 94.56 86 LEU A CA 1
ATOM 647 C C . LEU A 1 86 ? -10.573 8.154 17.887 1.00 94.56 86 LEU A C 1
ATOM 649 O O . LEU A 1 86 ? -9.682 8.998 17.816 1.00 94.56 86 LEU A O 1
ATOM 653 N N . ALA A 1 87 ? -11.866 8.487 17.848 1.00 92.94 87 ALA A N 1
ATOM 654 C CA . ALA A 1 87 ? -12.337 9.856 17.621 1.00 92.94 87 ALA A CA 1
ATOM 655 C C . ALA A 1 87 ? -11.856 10.849 18.699 1.00 92.94 87 ALA A C 1
ATOM 657 O O . ALA A 1 87 ? -11.578 12.012 18.411 1.00 92.94 87 ALA A O 1
ATOM 658 N N . LYS A 1 88 ? -11.726 10.403 19.957 1.00 93.44 88 LYS A N 1
ATOM 659 C CA . LYS A 1 88 ? -11.148 11.235 21.026 1.00 93.44 88 LYS A CA 1
ATOM 660 C C . LYS A 1 88 ? -9.665 11.507 20.788 1.00 93.44 88 LYS A C 1
ATOM 662 O O . LYS A 1 88 ? -9.237 12.644 20.962 1.00 93.44 88 LYS A O 1
ATOM 667 N N . LEU A 1 89 ? -8.902 10.488 20.390 1.00 92.12 89 LEU A N 1
ATOM 668 C CA . LEU A 1 89 ? -7.467 10.617 20.129 1.00 92.12 89 LEU A CA 1
ATOM 669 C C . LEU A 1 89 ? -7.174 11.535 18.951 1.00 92.12 89 LEU A C 1
ATOM 671 O O . LEU A 1 89 ? -6.284 12.370 19.058 1.00 92.12 89 LEU A O 1
ATOM 675 N N . GLU A 1 90 ? -7.953 11.440 17.877 1.00 90.25 90 GLU A N 1
ATOM 676 C CA . GLU A 1 90 ? -7.858 12.369 16.750 1.00 90.25 90 GLU A CA 1
ATOM 677 C C . GLU A 1 90 ? -7.951 13.835 17.197 1.00 90.25 90 GLU A C 1
ATOM 679 O O . GLU A 1 90 ? -7.175 14.672 16.744 1.00 90.25 90 GLU A O 1
ATOM 684 N N . ALA A 1 91 ? -8.858 14.146 18.125 1.00 87.62 91 ALA A N 1
ATOM 685 C CA . ALA A 1 91 ? -9.040 15.508 18.610 1.00 87.62 91 ALA A CA 1
ATOM 686 C C . ALA A 1 91 ? -7.958 15.965 19.608 1.00 87.62 91 ALA A C 1
ATOM 688 O O . ALA A 1 91 ? -7.686 17.163 19.695 1.00 87.62 91 ALA A O 1
ATOM 689 N N . SER A 1 92 ? -7.383 15.051 20.399 1.00 88.31 92 SER A N 1
ATOM 690 C CA . SER A 1 92 ? -6.545 15.416 21.554 1.00 88.31 92 SER A CA 1
ATOM 691 C C . SER A 1 92 ? -5.063 15.075 21.426 1.00 88.31 92 SER A C 1
ATOM 693 O O . SER A 1 92 ? -4.234 15.776 22.000 1.00 88.31 92 SER A O 1
ATOM 695 N N . ASP A 1 93 ? -4.731 13.977 20.748 1.00 85.25 93 ASP A N 1
ATOM 696 C CA . ASP A 1 93 ? -3.369 13.451 20.640 1.00 85.25 93 ASP A CA 1
ATOM 697 C C . ASP A 1 93 ? -3.176 12.622 19.349 1.00 85.25 93 ASP A C 1
ATOM 699 O O . ASP A 1 93 ? -3.092 11.388 19.393 1.00 85.25 93 ASP A O 1
ATOM 703 N N . PRO A 1 94 ? -3.078 13.288 18.181 1.00 80.00 94 PRO A N 1
ATOM 704 C CA . PRO A 1 94 ? -2.809 12.615 16.912 1.00 80.00 94 PRO A CA 1
ATOM 705 C C . PRO A 1 94 ? -1.483 11.842 16.888 1.00 80.00 94 PRO A C 1
ATOM 707 O O . PRO A 1 94 ? -1.334 10.920 16.093 1.00 80.00 94 PRO A O 1
ATOM 710 N N . GLY A 1 95 ? -0.516 12.191 17.747 1.00 79.38 95 GLY A N 1
ATOM 711 C CA . GLY A 1 95 ? 0.774 11.497 17.819 1.00 79.38 95 GLY A CA 1
ATOM 712 C C . GLY A 1 95 ? 0.635 10.064 18.335 1.00 79.38 95 GLY A C 1
ATOM 713 O O . GLY A 1 95 ? 1.275 9.152 17.817 1.00 79.38 95 GLY A O 1
ATOM 714 N N . SER A 1 96 ? -0.262 9.839 19.298 1.00 86.69 96 SER A N 1
ATOM 715 C CA . SER A 1 96 ? -0.580 8.490 19.788 1.00 86.69 96 SER A CA 1
ATOM 716 C C . SER A 1 96 ? -1.537 7.712 18.878 1.00 86.69 96 SER A C 1
ATOM 718 O O . SER A 1 96 ? -1.729 6.511 19.080 1.00 86.69 96 SER A O 1
ATOM 720 N N . LEU A 1 97 ? -2.161 8.365 17.891 1.00 93.69 97 LEU A N 1
ATOM 721 C CA . LEU A 1 97 ? -3.206 7.757 17.067 1.00 93.69 97 LEU A CA 1
ATOM 722 C C . LEU A 1 97 ? -2.661 6.632 16.174 1.00 93.69 97 LEU A C 1
ATOM 724 O O . LEU A 1 97 ? -3.331 5.615 16.024 1.00 93.69 97 LEU A O 1
ATOM 728 N N . ALA A 1 98 ? -1.436 6.754 15.653 1.00 94.19 98 ALA A N 1
ATOM 729 C CA . ALA A 1 98 ? -0.862 5.786 14.713 1.00 94.19 98 ALA A CA 1
ATOM 730 C C . ALA A 1 98 ? -0.877 4.338 15.244 1.00 94.19 98 ALA A C 1
ATOM 732 O O . ALA A 1 98 ? -1.399 3.437 14.587 1.00 94.19 98 ALA A O 1
ATOM 733 N N . ASN A 1 99 ? -0.390 4.099 16.466 1.00 93.69 99 ASN A N 1
ATOM 734 C CA . ASN A 1 99 ? -0.395 2.751 17.049 1.00 93.69 99 ASN A CA 1
ATOM 735 C C . ASN A 1 99 ? -1.807 2.218 17.296 1.00 93.69 99 ASN A C 1
ATOM 737 O O . ASN A 1 99 ? -2.054 1.021 17.149 1.00 93.69 99 ASN A O 1
ATOM 741 N N . VAL A 1 100 ? -2.745 3.096 17.647 1.00 96.38 100 VAL A N 1
ATOM 742 C CA . VAL A 1 100 ? -4.137 2.701 17.861 1.00 96.38 100 VAL A CA 1
ATOM 743 C C . VAL A 1 100 ? -4.818 2.363 16.528 1.00 96.38 100 VAL A C 1
ATOM 745 O O . VAL A 1 100 ? -5.558 1.382 16.465 1.00 96.38 100 VAL A O 1
ATOM 748 N N . LEU A 1 101 ? -4.501 3.075 15.441 1.00 97.06 101 LEU A N 1
ATOM 749 C CA . LEU A 1 101 ? -4.949 2.729 14.086 1.00 97.06 101 LEU A CA 1
ATOM 750 C C . LEU A 1 101 ? -4.380 1.383 13.618 1.00 97.06 101 LEU A C 1
ATOM 752 O O . LEU A 1 101 ? -5.130 0.568 13.083 1.00 97.06 101 LEU A O 1
ATOM 756 N N . ARG A 1 102 ? -3.100 1.090 13.892 1.00 95.69 102 ARG A N 1
ATOM 757 C CA . ARG A 1 102 ? -2.510 -0.234 13.614 1.00 95.69 102 ARG A CA 1
ATOM 758 C C . ARG A 1 102 ? -3.251 -1.355 14.346 1.00 95.69 102 ARG A C 1
ATOM 760 O O . ARG A 1 102 ? -3.585 -2.375 13.748 1.00 95.69 102 ARG A O 1
ATOM 767 N N . ARG A 1 103 ? -3.574 -1.152 15.630 1.00 94.00 103 ARG A N 1
ATOM 768 C CA . ARG A 1 103 ? -4.390 -2.101 16.414 1.00 94.00 103 ARG A CA 1
ATOM 769 C C . ARG A 1 103 ? -5.794 -2.256 15.832 1.00 94.00 103 ARG A C 1
ATOM 771 O O . ARG A 1 103 ? -6.311 -3.371 15.776 1.00 94.00 103 ARG A O 1
ATOM 778 N N . ALA A 1 104 ? -6.390 -1.165 15.359 1.00 95.75 104 ALA A N 1
ATOM 779 C CA . ALA A 1 104 ? -7.697 -1.188 14.722 1.00 95.75 104 ALA A CA 1
ATOM 780 C C . ALA A 1 104 ? -7.711 -1.938 13.389 1.00 95.75 104 ALA A C 1
ATOM 782 O O . ALA A 1 104 ? -8.638 -2.710 13.159 1.00 95.75 104 ALA A O 1
ATOM 783 N N . LEU A 1 105 ? -6.660 -1.822 12.576 1.00 95.69 105 LEU A N 1
ATOM 784 C CA . LEU A 1 105 ? -6.488 -2.615 11.354 1.00 95.69 105 LEU A CA 1
ATOM 785 C C . LEU A 1 105 ? -6.252 -4.112 11.611 1.00 95.69 105 LEU A C 1
ATOM 787 O O . LEU A 1 105 ? -6.498 -4.929 10.732 1.00 95.69 105 LEU A O 1
ATOM 791 N N . LEU A 1 106 ? -5.833 -4.506 12.815 1.00 92.62 106 LEU A N 1
ATOM 792 C CA . LEU A 1 106 ? -5.735 -5.917 13.214 1.00 92.62 106 LEU A CA 1
ATOM 793 C C . LEU A 1 106 ? -7.031 -6.467 13.835 1.00 92.62 106 LEU A C 1
ATOM 795 O O . LEU A 1 106 ? -7.081 -7.638 14.245 1.00 92.62 106 LEU A O 1
ATOM 799 N N . ASN A 1 107 ? -8.071 -5.634 13.949 1.00 92.19 107 ASN A N 1
ATOM 800 C CA . ASN A 1 107 ? -9.342 -6.026 14.535 1.00 92.19 107 ASN A CA 1
ATOM 801 C C . ASN A 1 107 ? -10.156 -6.898 13.558 1.00 92.19 107 ASN A C 1
ATOM 803 O O . ASN A 1 107 ? -10.229 -6.580 12.369 1.00 92.19 107 ASN A O 1
ATOM 807 N N . PRO A 1 108 ? -10.810 -7.976 14.036 1.00 88.81 108 PRO A N 1
ATOM 808 C CA . PRO A 1 108 ? -11.664 -8.801 13.180 1.00 88.81 108 PRO A CA 1
ATOM 809 C C . PRO A 1 108 ? -12.872 -8.045 12.608 1.00 88.81 108 PRO A C 1
ATOM 811 O O . PRO A 1 108 ? -13.388 -8.436 11.566 1.00 88.81 108 PRO A O 1
ATOM 814 N N . ASP A 1 109 ? -13.325 -6.975 13.264 1.00 91.88 109 ASP A N 1
ATOM 815 C CA . ASP A 1 109 ? -14.434 -6.155 12.782 1.00 91.88 109 ASP A CA 1
ATOM 816 C C . ASP A 1 109 ? -14.009 -5.318 11.562 1.00 91.88 109 ASP A C 1
ATOM 818 O O . ASP A 1 109 ? -13.206 -4.391 11.681 1.00 91.88 109 ASP A O 1
ATOM 822 N N . GLU A 1 110 ? -14.550 -5.651 10.386 1.00 93.56 110 GLU A N 1
ATOM 823 C CA . GLU A 1 110 ? -14.285 -4.940 9.126 1.00 93.56 110 GLU A CA 1
ATOM 824 C C . GLU A 1 110 ? -14.632 -3.449 9.225 1.00 93.56 110 GLU A C 1
ATOM 826 O O . GLU A 1 110 ? -13.862 -2.604 8.771 1.00 93.56 110 GLU A O 1
ATOM 831 N N . GLY A 1 111 ? -15.750 -3.105 9.870 1.00 94.88 111 GLY A N 1
ATOM 832 C CA . GLY A 1 111 ? -16.177 -1.717 10.037 1.00 94.88 111 GLY A CA 1
ATOM 833 C C . GLY A 1 111 ? -15.167 -0.890 10.833 1.00 94.88 111 GLY A C 1
ATOM 834 O O . GLY A 1 111 ? -14.929 0.278 10.521 1.00 94.88 111 GLY A O 1
ATOM 835 N N . LEU A 1 112 ? -14.522 -1.493 11.831 1.00 95.88 112 LEU A N 1
ATOM 836 C CA . LEU A 1 112 ? -13.459 -0.857 12.598 1.00 95.88 112 LEU A CA 1
ATOM 837 C C . LEU A 1 112 ? -12.164 -0.715 11.793 1.00 95.88 112 LEU A C 1
ATOM 839 O O . LEU A 1 112 ? -11.500 0.314 11.923 1.00 95.88 112 LEU A O 1
ATOM 843 N N . ARG A 1 113 ? -11.833 -1.692 10.937 1.00 97.06 113 ARG A N 1
ATOM 844 C CA . ARG A 1 113 ? -10.707 -1.572 9.997 1.00 97.06 113 ARG A CA 1
ATOM 845 C C . ARG A 1 113 ? -10.942 -0.442 8.998 1.00 97.06 113 ARG A C 1
ATOM 847 O O . ARG A 1 113 ? -10.081 0.420 8.857 1.00 97.06 113 ARG A O 1
ATOM 854 N N . ILE A 1 114 ? -12.128 -0.376 8.387 1.00 96.69 114 ILE A N 1
ATOM 855 C CA . ILE A 1 114 ? -12.530 0.726 7.497 1.00 96.69 114 ILE A CA 1
ATOM 856 C C . ILE A 1 114 ? -12.432 2.066 8.232 1.00 96.69 114 ILE A C 1
ATOM 858 O O . ILE A 1 114 ? -11.851 3.014 7.709 1.00 96.69 114 ILE A O 1
ATOM 862 N N . HIS A 1 115 ? -12.956 2.148 9.458 1.00 96.38 115 HIS A N 1
ATOM 863 C CA . HIS A 1 115 ? -12.878 3.371 10.253 1.00 96.38 115 HIS A CA 1
ATOM 864 C C . HIS A 1 115 ? -11.426 3.792 10.512 1.00 96.38 115 HIS A C 1
ATOM 866 O O . HIS A 1 115 ? -11.104 4.968 10.370 1.00 96.38 115 HIS A O 1
ATOM 872 N N . ALA A 1 116 ? -10.535 2.840 10.805 1.00 96.81 116 ALA A N 1
ATOM 873 C CA . ALA A 1 116 ? -9.113 3.119 10.966 1.00 96.81 116 ALA A CA 1
ATOM 874 C C . ALA A 1 116 ? -8.490 3.702 9.687 1.00 96.81 116 ALA A C 1
ATOM 876 O O . ALA A 1 116 ? -7.788 4.709 9.753 1.00 96.81 116 ALA A O 1
ATOM 877 N N . VAL A 1 117 ? -8.804 3.134 8.516 1.00 97.75 117 VAL A N 1
ATOM 878 C CA . VAL A 1 117 ? -8.346 3.677 7.226 1.00 97.75 117 VAL A CA 1
ATOM 879 C C . VAL A 1 117 ? -8.841 5.107 7.025 1.00 97.75 117 VAL A C 1
ATOM 881 O O . VAL A 1 117 ? -8.044 5.987 6.701 1.00 97.75 117 VAL A O 1
ATOM 884 N N . MET A 1 118 ? -10.126 5.361 7.280 1.00 96.38 118 MET A N 1
ATOM 885 C CA . MET A 1 118 ? -10.739 6.685 7.126 1.00 96.38 118 MET A CA 1
ATOM 886 C C . MET A 1 118 ? -10.176 7.744 8.084 1.00 96.38 118 MET A C 1
ATOM 888 O O . MET A 1 118 ? -10.315 8.933 7.813 1.00 96.38 118 MET A O 1
ATOM 892 N N . MET A 1 119 ? -9.524 7.327 9.170 1.00 95.81 119 MET A N 1
ATOM 893 C CA . MET A 1 119 ? -8.845 8.206 10.127 1.00 95.81 119 MET A CA 1
ATOM 894 C C . MET A 1 119 ? -7.353 8.407 9.839 1.00 95.81 119 MET A C 1
ATOM 896 O O . MET A 1 119 ? -6.692 9.204 10.502 1.00 95.81 119 MET A O 1
ATOM 900 N N . THR A 1 120 ? -6.800 7.722 8.836 1.00 95.81 120 THR A N 1
ATOM 901 C CA . THR A 1 120 ? -5.400 7.911 8.424 1.00 95.81 120 THR A CA 1
ATOM 902 C C . THR A 1 120 ? -5.069 9.361 8.026 1.00 95.81 120 THR A C 1
ATOM 904 O O . THR A 1 120 ? -3.961 9.802 8.335 1.00 95.81 120 THR A O 1
ATOM 907 N N . PRO A 1 121 ? -5.974 10.158 7.411 1.00 94.81 121 PRO A N 1
ATOM 908 C CA . PRO A 1 121 ? -5.701 11.570 7.131 1.00 94.81 121 PRO A CA 1
ATOM 909 C C . PRO A 1 121 ? -5.271 12.393 8.349 1.00 94.81 121 PRO A C 1
ATOM 911 O O . PRO A 1 121 ? -4.461 13.312 8.221 1.00 94.81 121 PRO A O 1
ATOM 914 N N . SER A 1 122 ? -5.741 12.028 9.541 1.00 94.44 122 SER A N 1
ATOM 915 C CA . SER A 1 122 ? -5.455 12.721 10.802 1.00 94.44 122 SER A CA 1
ATOM 916 C C . SER A 1 122 ? -4.007 12.542 11.282 1.00 94.44 122 SER A C 1
ATOM 918 O O . SER A 1 122 ? -3.577 13.205 12.229 1.00 94.44 122 SER A O 1
ATOM 920 N N . ILE A 1 123 ? -3.244 11.665 10.618 1.00 94.44 123 ILE A N 1
ATOM 921 C CA . ILE A 1 123 ? -1.821 11.418 10.869 1.00 94.44 123 ILE A CA 1
ATOM 922 C C . ILE A 1 123 ? -0.935 11.676 9.638 1.00 94.44 123 ILE A C 1
ATOM 924 O O . ILE A 1 123 ? 0.219 11.263 9.636 1.00 94.44 123 ILE A O 1
ATOM 928 N N . TYR A 1 124 ? -1.406 12.368 8.592 1.00 94.12 124 TYR A N 1
ATOM 929 C CA . TYR A 1 124 ? -0.581 12.657 7.399 1.00 94.12 124 TYR A CA 1
ATOM 930 C C . TYR A 1 124 ? 0.652 13.532 7.676 1.00 94.12 124 TYR A C 1
ATOM 932 O O . TYR A 1 124 ? 1.621 13.493 6.920 1.00 94.12 124 TYR A O 1
ATOM 940 N N . GLN A 1 125 ? 0.669 14.265 8.789 1.00 91.56 125 GLN A N 1
ATOM 941 C CA . GLN A 1 125 ? 1.860 14.936 9.315 1.00 91.56 125 GLN A CA 1
ATOM 942 C C . GLN A 1 125 ? 2.957 13.960 9.789 1.00 91.56 125 GLN A C 1
ATOM 944 O O . GLN A 1 125 ? 4.095 14.381 9.993 1.00 91.56 125 GLN A O 1
ATOM 949 N N . PHE A 1 126 ? 2.632 12.672 9.937 1.00 92.81 126 PHE A N 1
ATOM 950 C CA . PHE A 1 126 ? 3.536 11.562 10.241 1.00 92.81 126 PHE A CA 1
ATOM 951 C C . PHE A 1 126 ? 3.586 10.609 9.027 1.00 92.81 126 PHE A C 1
ATOM 953 O O . PHE A 1 126 ? 2.949 9.554 9.021 1.00 92.81 126 PHE A O 1
ATOM 960 N N . PRO A 1 127 ? 4.307 10.976 7.950 1.00 92.19 127 PRO A N 1
ATOM 961 C CA . PRO A 1 127 ? 4.187 10.310 6.652 1.00 92.19 127 PRO A CA 1
ATOM 962 C C . PRO A 1 127 ? 4.593 8.835 6.676 1.00 92.19 127 PRO A C 1
ATOM 964 O O . PRO A 1 127 ? 4.009 8.041 5.944 1.00 92.19 127 PRO A O 1
ATOM 967 N N . GLU A 1 128 ? 5.557 8.450 7.512 1.00 93.12 128 GLU A N 1
ATOM 968 C CA . GLU A 1 128 ? 5.970 7.048 7.650 1.00 93.12 128 GLU A CA 1
ATOM 969 C C . GLU A 1 128 ? 4.854 6.196 8.276 1.00 93.12 128 GLU A C 1
ATOM 971 O O . GLU A 1 128 ? 4.535 5.131 7.753 1.00 93.12 128 GLU A O 1
ATOM 976 N N . ASP A 1 129 ? 4.178 6.699 9.317 1.00 94.44 129 ASP A N 1
ATOM 977 C CA . ASP A 1 129 ? 3.033 6.016 9.930 1.00 94.44 129 ASP A CA 1
ATOM 978 C C . ASP A 1 129 ? 1.844 5.917 8.966 1.00 94.44 129 ASP A C 1
ATOM 980 O O . ASP A 1 129 ? 1.238 4.854 8.826 1.00 94.44 129 ASP A O 1
ATOM 984 N N . ALA A 1 130 ? 1.525 7.009 8.266 1.00 95.50 130 ALA A N 1
ATOM 985 C CA . ALA A 1 130 ? 0.443 7.025 7.286 1.00 95.50 130 ALA A CA 1
ATOM 986 C C . ALA A 1 130 ? 0.713 6.072 6.109 1.00 95.50 130 ALA A C 1
ATOM 988 O O . ALA A 1 130 ? -0.182 5.340 5.689 1.00 95.50 130 ALA A O 1
ATOM 989 N N . THR A 1 131 ? 1.947 6.051 5.596 1.00 96.38 131 THR A N 1
ATOM 990 C CA . THR A 1 131 ? 2.365 5.147 4.511 1.00 96.38 131 THR A CA 1
ATOM 991 C C . THR A 1 131 ? 2.227 3.690 4.938 1.00 96.38 131 THR A C 1
ATOM 993 O O . THR A 1 131 ? 1.658 2.889 4.202 1.00 96.38 131 THR A O 1
ATOM 996 N N . ASP A 1 132 ? 2.710 3.355 6.133 1.00 95.62 132 ASP A N 1
ATOM 997 C CA . ASP A 1 132 ? 2.643 2.009 6.700 1.00 95.62 132 ASP A CA 1
ATOM 998 C C . ASP A 1 132 ? 1.190 1.526 6.870 1.00 95.62 132 ASP A C 1
ATOM 1000 O O . ASP A 1 132 ? 0.836 0.425 6.441 1.00 95.62 132 ASP A O 1
ATOM 1004 N N . ILE A 1 133 ? 0.313 2.385 7.398 1.00 96.75 133 ILE A N 1
ATOM 1005 C CA . ILE A 1 133 ? -1.120 2.098 7.559 1.00 96.75 133 ILE A CA 1
ATOM 1006 C C . ILE A 1 133 ? -1.818 1.912 6.205 1.00 96.75 133 ILE A C 1
ATOM 1008 O O . ILE A 1 133 ? -2.565 0.945 6.036 1.00 96.75 133 ILE A O 1
ATOM 1012 N N . LEU A 1 134 ? -1.562 2.782 5.221 1.00 97.62 134 LEU A N 1
ATOM 1013 C CA . LEU A 1 134 ? -2.142 2.645 3.879 1.00 97.62 134 LEU A CA 1
ATOM 1014 C C . LEU A 1 134 ? -1.623 1.401 3.150 1.00 97.62 134 LEU A C 1
ATOM 1016 O O . LEU A 1 134 ? -2.395 0.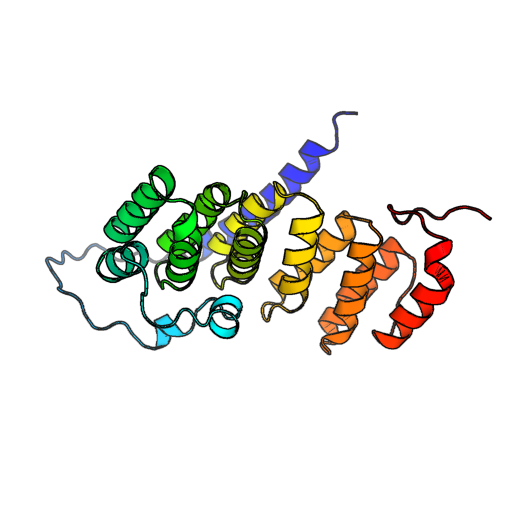746 2.448 1.00 97.62 134 LEU A O 1
ATOM 1020 N N . ALA A 1 135 ? -0.350 1.045 3.329 1.00 96.50 135 ALA A N 1
ATOM 1021 C CA . ALA A 1 135 ? 0.231 -0.160 2.748 1.00 96.50 135 ALA A CA 1
ATOM 1022 C C . ALA A 1 135 ? -0.398 -1.430 3.327 1.00 96.50 135 ALA A C 1
ATOM 1024 O O . ALA A 1 135 ? -0.805 -2.316 2.570 1.00 96.50 135 ALA A O 1
ATOM 1025 N N . ALA A 1 136 ? -0.557 -1.479 4.652 1.00 96.12 136 ALA A N 1
ATOM 1026 C CA . ALA A 1 136 ? -1.273 -2.553 5.318 1.00 96.12 136 ALA A CA 1
ATOM 1027 C C . ALA A 1 136 ? -2.716 -2.650 4.823 1.00 96.12 136 ALA A C 1
ATOM 1029 O O . ALA A 1 136 ? -3.131 -3.707 4.355 1.00 96.12 136 ALA A O 1
ATOM 1030 N N . ALA A 1 137 ? -3.474 -1.555 4.853 1.00 97.12 137 ALA A N 1
ATOM 1031 C CA . ALA A 1 137 ? -4.872 -1.556 4.434 1.00 97.12 137 ALA A CA 1
ATOM 1032 C C . ALA A 1 137 ? -5.062 -1.909 2.944 1.00 97.12 137 ALA A C 1
ATOM 1034 O O . ALA A 1 137 ? -6.051 -2.536 2.576 1.00 97.12 137 ALA A O 1
ATOM 1035 N N . SER A 1 138 ? -4.092 -1.586 2.085 1.00 96.81 138 SER A N 1
ATOM 1036 C CA . SER A 1 138 ? -4.106 -1.981 0.666 1.00 96.81 138 SER A CA 1
ATOM 1037 C C . SER A 1 138 ? -3.863 -3.482 0.452 1.00 96.81 138 SER A C 1
ATOM 1039 O O . SER A 1 138 ? -4.184 -4.012 -0.611 1.00 96.81 138 SER A O 1
ATOM 1041 N N . CYS A 1 139 ? -3.325 -4.174 1.459 1.00 94.56 139 CYS A N 1
ATOM 1042 C CA . CYS A 1 139 ? -3.146 -5.627 1.494 1.00 94.56 139 CYS A CA 1
ATOM 1043 C C . CYS A 1 139 ? -4.159 -6.329 2.416 1.00 94.56 139 CYS A C 1
ATOM 1045 O O . CYS A 1 139 ? -3.975 -7.508 2.727 1.00 94.56 139 CYS A O 1
ATOM 1047 N N . ASP A 1 140 ? -5.194 -5.619 2.877 1.00 94.62 140 ASP A N 1
ATOM 1048 C CA . ASP A 1 140 ? -6.240 -6.202 3.716 1.00 94.62 140 ASP A CA 1
ATOM 1049 C C . ASP A 1 140 ? -6.985 -7.304 2.958 1.00 94.62 140 ASP A C 1
ATOM 1051 O O . ASP A 1 140 ? -7.107 -7.274 1.731 1.00 94.62 140 ASP A O 1
ATOM 1055 N N . ASP A 1 141 ? -7.489 -8.289 3.687 1.00 91.25 141 ASP A N 1
ATOM 1056 C CA . ASP A 1 141 ? -8.251 -9.397 3.120 1.00 91.25 141 ASP A CA 1
ATOM 1057 C C . ASP A 1 141 ? -9.645 -8.949 2.646 1.00 91.25 141 ASP A C 1
ATOM 1059 O O . ASP A 1 141 ? -10.150 -9.461 1.642 1.00 91.25 141 ASP A O 1
ATOM 1063 N N . SER A 1 142 ? -10.221 -7.929 3.292 1.00 93.38 142 SER A N 1
ATOM 1064 C CA . SER A 1 142 ? -11.479 -7.304 2.880 1.00 93.38 142 SER A CA 1
ATOM 1065 C C . SER A 1 142 ? -11.285 -6.382 1.673 1.00 93.38 142 SER A C 1
ATOM 1067 O O . SER A 1 142 ? -10.487 -5.440 1.705 1.00 93.38 142 SER A O 1
ATOM 1069 N N . ALA A 1 143 ? -12.052 -6.618 0.604 1.00 92.12 143 ALA A N 1
ATOM 1070 C CA . ALA A 1 143 ? -12.041 -5.766 -0.588 1.00 92.12 143 ALA A CA 1
ATOM 1071 C C . ALA A 1 143 ? -12.505 -4.335 -0.278 1.00 92.12 143 ALA A C 1
ATOM 1073 O O . ALA A 1 143 ? -12.002 -3.371 -0.856 1.00 92.12 143 ALA A O 1
ATOM 1074 N N . GLU A 1 144 ? -13.413 -4.188 0.676 1.00 95.69 144 GLU A N 1
ATOM 1075 C CA . GLU A 1 144 ? -13.976 -2.928 1.126 1.00 95.69 144 GLU A CA 1
ATOM 1076 C C . GLU A 1 144 ? -12.915 -2.102 1.870 1.00 95.69 144 GLU A C 1
ATOM 1078 O O . GLU A 1 144 ? -12.736 -0.921 1.560 1.00 95.69 144 GLU A O 1
ATOM 1083 N N . VAL A 1 145 ? -12.122 -2.722 2.756 1.00 96.50 145 VAL A N 1
ATOM 1084 C CA . VAL A 1 145 ? -10.967 -2.058 3.395 1.00 96.50 145 VAL A CA 1
ATOM 1085 C C . VAL A 1 145 ? -9.942 -1.623 2.344 1.00 96.50 145 VAL A C 1
ATOM 1087 O O . VAL A 1 145 ? -9.512 -0.465 2.358 1.00 96.50 145 VAL A O 1
ATOM 1090 N N . ARG A 1 146 ? -9.609 -2.499 1.382 1.00 96.25 146 ARG A N 1
ATOM 1091 C CA . ARG A 1 146 ? -8.696 -2.158 0.275 1.00 96.25 146 ARG A CA 1
ATOM 1092 C C . ARG A 1 146 ? -9.217 -0.990 -0.560 1.00 96.25 146 ARG A C 1
ATOM 1094 O O . ARG A 1 146 ? -8.451 -0.091 -0.895 1.00 96.25 146 ARG A O 1
ATOM 1101 N N . SER A 1 147 ? -10.511 -0.964 -0.873 1.00 95.12 147 SER A N 1
ATOM 1102 C CA . SER A 1 147 ? -11.132 0.118 -1.644 1.00 95.12 147 SER A CA 1
ATOM 1103 C C . SER A 1 147 ? -10.992 1.468 -0.935 1.00 95.12 147 SER A C 1
ATOM 1105 O O . SER A 1 147 ? -10.621 2.461 -1.564 1.00 95.12 147 SER A O 1
ATOM 1107 N N . HIS A 1 148 ? -11.233 1.512 0.378 1.00 97.38 148 HIS A N 1
ATOM 1108 C CA . HIS A 1 148 ? -11.015 2.724 1.169 1.00 97.38 148 HIS A CA 1
ATOM 1109 C C . HIS A 1 148 ? -9.534 3.120 1.218 1.00 97.38 148 HIS A C 1
ATOM 1111 O O . HIS A 1 148 ? -9.215 4.302 1.079 1.00 97.38 148 HIS A O 1
ATOM 1117 N N . ALA A 1 149 ? -8.624 2.151 1.343 1.00 97.31 149 ALA A N 1
ATOM 1118 C CA . ALA A 1 149 ? -7.187 2.413 1.338 1.00 97.31 149 ALA A CA 1
ATOM 1119 C C . ALA A 1 149 ? -6.734 3.040 0.015 1.00 97.31 149 ALA A C 1
ATOM 1121 O O . ALA A 1 149 ? -6.023 4.042 0.023 1.00 97.31 149 ALA A O 1
ATOM 1122 N N . LEU A 1 150 ? -7.212 2.516 -1.117 1.00 94.94 150 LEU A N 1
ATOM 1123 C CA . LEU A 1 150 ? -6.918 3.054 -2.446 1.00 94.94 150 LEU A CA 1
ATOM 1124 C C . LEU A 1 150 ? -7.509 4.446 -2.662 1.00 94.94 150 LEU A C 1
ATOM 1126 O O . LEU A 1 150 ? -6.870 5.291 -3.291 1.00 94.94 150 LEU A O 1
ATOM 1130 N N . GLN A 1 151 ? -8.700 4.715 -2.123 1.00 95.12 151 GLN A N 1
ATOM 1131 C CA . GLN A 1 151 ? -9.269 6.059 -2.150 1.00 95.12 151 GLN A CA 1
ATOM 1132 C C . GLN A 1 151 ? -8.357 7.053 -1.416 1.00 95.12 151 GLN A C 1
ATOM 1134 O O . GLN A 1 151 ? -8.012 8.086 -1.985 1.00 95.12 151 GLN A O 1
ATOM 1139 N N . MET A 1 152 ? -7.916 6.720 -0.200 1.00 96.25 152 MET A N 1
ATOM 1140 C CA . MET A 1 152 ? -7.008 7.571 0.579 1.00 96.25 152 MET A CA 1
ATOM 1141 C C . MET A 1 152 ? -5.631 7.701 -0.083 1.00 96.25 152 MET A C 1
ATOM 1143 O O . MET A 1 152 ? -5.064 8.791 -0.145 1.00 96.25 152 MET A O 1
ATOM 1147 N N . LEU A 1 153 ? -5.108 6.607 -0.641 1.00 96.00 153 LEU A N 1
ATOM 1148 C CA . LEU A 1 153 ? -3.836 6.589 -1.354 1.00 96.00 153 LEU A CA 1
ATOM 1149 C C . LEU A 1 153 ? -3.862 7.490 -2.591 1.00 96.00 153 LEU A C 1
ATOM 1151 O O . LEU A 1 153 ? -2.871 8.156 -2.882 1.00 96.00 153 LEU A O 1
ATOM 1155 N N . ASN A 1 154 ? -4.988 7.557 -3.305 1.00 92.75 154 ASN A N 1
ATOM 1156 C CA . ASN A 1 154 ? -5.132 8.388 -4.500 1.00 92.75 154 ASN A CA 1
ATOM 1157 C C . ASN A 1 154 ? -4.942 9.885 -4.233 1.00 92.75 154 ASN A C 1
ATOM 1159 O O . ASN A 1 154 ? -4.491 10.602 -5.133 1.00 92.75 154 ASN A O 1
ATOM 1163 N N . GLU A 1 155 ? -5.211 10.334 -3.012 1.00 91.44 155 GLU A N 1
ATOM 1164 C CA . GLU A 1 155 ? -5.029 11.719 -2.575 1.00 91.44 155 GLU A CA 1
ATOM 1165 C C . GLU A 1 155 ? -3.581 12.021 -2.150 1.00 91.44 155 GLU A C 1
ATOM 1167 O O . GLU A 1 155 ? -3.216 13.183 -1.975 1.00 91.44 155 GLU A O 1
ATOM 1172 N N . GLN A 1 156 ? -2.729 10.996 -2.032 1.00 94.62 156 GLN A N 1
ATOM 1173 C CA . GLN A 1 156 ? -1.349 11.155 -1.584 1.00 94.62 156 GLN A CA 1
ATOM 1174 C C . GLN A 1 156 ? -0.395 11.652 -2.684 1.00 94.62 156 GLN A C 1
ATOM 1176 O O . GLN A 1 156 ? -0.597 11.377 -3.876 1.00 94.62 156 GLN A O 1
ATOM 1181 N N . PRO A 1 157 ? 0.706 12.328 -2.301 1.00 94.75 157 PRO A N 1
ATOM 1182 C CA . PRO A 1 157 ? 1.812 12.618 -3.206 1.00 94.75 157 PRO A CA 1
ATOM 1183 C C . PRO A 1 157 ? 2.409 11.346 -3.824 1.00 94.75 157 PRO A C 1
ATOM 1185 O O . PRO A 1 157 ? 2.386 10.269 -3.225 1.00 94.75 157 PRO A O 1
ATOM 1188 N N . SER A 1 158 ? 3.015 11.483 -5.008 1.00 94.88 158 SER A N 1
ATOM 1189 C CA . SER A 1 158 ? 3.625 10.359 -5.733 1.00 94.88 158 SER A CA 1
ATOM 1190 C C . SER A 1 158 ? 4.669 9.596 -4.915 1.00 94.88 158 SER A C 1
ATOM 1192 O O . SER A 1 158 ? 4.771 8.387 -5.065 1.00 94.88 158 SER A O 1
ATOM 1194 N N . GLU A 1 159 ? 5.423 10.272 -4.045 1.00 94.62 159 GLU A N 1
ATOM 1195 C CA . GLU A 1 159 ? 6.417 9.628 -3.177 1.00 94.62 159 GLU A CA 1
ATOM 1196 C C . GLU A 1 159 ? 5.770 8.601 -2.236 1.00 94.62 159 GLU A C 1
ATOM 1198 O O . GLU A 1 159 ? 6.182 7.443 -2.203 1.00 94.62 159 GLU A O 1
ATOM 1203 N N . THR A 1 160 ? 4.708 8.995 -1.530 1.00 95.56 160 THR A N 1
ATOM 1204 C CA . THR A 1 160 ? 3.932 8.102 -0.660 1.00 95.56 160 THR A CA 1
ATOM 1205 C C . THR A 1 160 ? 3.308 6.960 -1.456 1.00 95.56 160 THR A C 1
ATOM 1207 O O . THR A 1 160 ? 3.378 5.807 -1.032 1.00 95.56 160 THR A O 1
ATOM 1210 N N . LYS A 1 161 ? 2.755 7.251 -2.643 1.00 97.50 161 LYS A N 1
ATOM 1211 C CA . LYS A 1 161 ? 2.203 6.221 -3.538 1.00 97.50 161 LYS A CA 1
ATOM 1212 C C . LYS A 1 161 ? 3.242 5.170 -3.909 1.00 97.50 161 LYS A C 1
ATOM 1214 O O . LYS A 1 161 ? 2.967 3.986 -3.775 1.00 97.50 161 LYS A O 1
ATOM 1219 N N . LEU A 1 162 ? 4.444 5.590 -4.307 1.00 97.75 162 LEU A N 1
ATOM 1220 C CA . LEU A 1 162 ? 5.536 4.676 -4.651 1.00 97.75 162 LEU A CA 1
ATOM 1221 C C . LEU A 1 162 ? 5.947 3.799 -3.464 1.00 97.75 162 LEU A C 1
ATOM 1223 O O . LEU A 1 162 ? 6.161 2.606 -3.655 1.00 97.75 162 LEU A O 1
ATOM 1227 N N . LYS A 1 163 ? 6.011 4.353 -2.244 1.00 97.31 163 LYS A N 1
ATOM 1228 C CA . LYS A 1 163 ? 6.308 3.566 -1.034 1.00 97.31 163 LYS A CA 1
ATOM 1229 C C . LYS A 1 163 ? 5.235 2.504 -0.768 1.00 97.31 163 LYS A C 1
ATOM 1231 O O . LYS A 1 163 ? 5.573 1.354 -0.503 1.00 97.31 163 LYS A O 1
ATOM 1236 N N . VAL A 1 164 ? 3.954 2.860 -0.889 1.00 97.94 164 VAL A N 1
ATOM 1237 C CA . VAL A 1 164 ? 2.855 1.889 -0.748 1.00 97.94 164 VAL A CA 1
ATOM 1238 C C . VAL A 1 164 ? 2.908 0.834 -1.854 1.00 97.94 164 VAL A C 1
ATOM 1240 O O . VAL A 1 164 ? 2.800 -0.354 -1.563 1.00 97.94 164 VAL A O 1
ATOM 1243 N N . TYR A 1 165 ? 3.147 1.238 -3.101 1.00 97.75 165 TYR A N 1
ATOM 1244 C CA . TYR A 1 165 ? 3.235 0.318 -4.232 1.00 97.75 165 TYR A CA 1
ATOM 1245 C C . TYR A 1 165 ? 4.427 -0.633 -4.147 1.00 97.75 165 TYR A C 1
ATOM 1247 O O . TYR A 1 165 ? 4.287 -1.799 -4.501 1.00 97.75 165 TYR A O 1
ATOM 1255 N N . ALA A 1 166 ? 5.567 -0.199 -3.605 1.00 96.25 166 ALA A N 1
ATOM 1256 C CA . ALA A 1 166 ? 6.692 -1.091 -3.326 1.00 96.25 166 ALA A CA 1
ATOM 1257 C C . ALA A 1 166 ? 6.289 -2.245 -2.388 1.00 96.25 166 ALA A C 1
ATOM 1259 O O . ALA A 1 166 ? 6.721 -3.382 -2.572 1.00 96.25 166 ALA A O 1
ATOM 1260 N N . THR A 1 167 ? 5.409 -1.971 -1.422 1.00 94.12 167 THR A N 1
ATOM 1261 C CA . THR A 1 167 ? 4.835 -2.994 -0.544 1.00 94.12 167 THR A CA 1
ATOM 1262 C C . THR A 1 167 ? 3.810 -3.869 -1.265 1.00 94.12 167 THR A C 1
ATOM 1264 O O . THR A 1 167 ? 3.905 -5.098 -1.222 1.00 94.12 167 THR A O 1
ATOM 1267 N N . THR A 1 168 ? 2.815 -3.267 -1.923 1.00 95.69 168 THR A N 1
ATOM 1268 C CA . THR A 1 168 ? 1.683 -4.009 -2.503 1.00 95.69 168 THR A CA 1
ATOM 1269 C C . THR A 1 168 ? 2.083 -4.854 -3.714 1.00 95.69 168 THR A C 1
ATOM 1271 O O . THR A 1 168 ? 1.420 -5.851 -4.007 1.00 95.69 168 THR A O 1
ATOM 1274 N N . LEU A 1 169 ? 3.208 -4.539 -4.364 1.00 95.62 169 LEU A N 1
ATOM 1275 C CA . LEU A 1 169 ? 3.791 -5.347 -5.437 1.00 95.62 169 LEU A CA 1
ATOM 1276 C C . LEU A 1 169 ? 4.195 -6.752 -4.961 1.00 95.62 169 LEU A C 1
ATOM 1278 O O . LEU A 1 169 ? 4.095 -7.711 -5.721 1.00 95.62 169 LEU A O 1
ATOM 1282 N N . GLY A 1 170 ? 4.585 -6.882 -3.689 1.00 90.88 170 GLY A N 1
ATOM 1283 C CA . GLY A 1 170 ? 4.892 -8.155 -3.035 1.00 90.88 170 GLY A CA 1
ATOM 1284 C C . GLY A 1 170 ? 3.713 -8.777 -2.284 1.00 90.88 170 GLY A C 1
ATOM 1285 O O . GLY A 1 170 ? 3.918 -9.701 -1.494 1.00 90.88 170 GLY A O 1
ATOM 1286 N N . SER A 1 171 ? 2.493 -8.264 -2.472 1.00 91.12 171 SER A N 1
ATOM 1287 C CA . SER A 1 171 ? 1.307 -8.763 -1.773 1.00 91.12 171 SER A CA 1
ATOM 1288 C C . SER A 1 171 ? 1.046 -10.241 -2.093 1.00 91.12 171 SER A C 1
ATOM 1290 O O . SER A 1 171 ? 1.181 -10.651 -3.250 1.00 91.12 171 SER A O 1
ATOM 1292 N N . PRO A 1 172 ? 0.607 -11.062 -1.119 1.00 86.06 172 PRO A N 1
ATOM 1293 C CA . PRO A 1 172 ? 0.173 -12.431 -1.396 1.00 86.06 172 PRO A CA 1
ATOM 1294 C C . PRO A 1 172 ? -1.084 -12.479 -2.283 1.00 86.06 172 PRO A C 1
ATOM 1296 O O . PRO A 1 172 ? -1.304 -13.466 -2.986 1.00 86.06 172 PRO A O 1
ATOM 1299 N N . LEU A 1 173 ? -1.883 -11.407 -2.303 1.00 89.06 173 LEU A N 1
ATOM 1300 C CA . LEU A 1 173 ? -3.108 -11.307 -3.091 1.00 89.06 173 LEU A CA 1
ATOM 1301 C C . LEU A 1 173 ? -2.782 -10.911 -4.538 1.00 89.06 173 LEU A C 1
ATOM 1303 O O . LEU A 1 173 ? -2.309 -9.803 -4.791 1.00 89.06 173 LEU A O 1
ATOM 1307 N N . ALA A 1 174 ? -3.064 -11.802 -5.494 1.00 91.12 174 ALA A N 1
ATOM 1308 C CA . ALA A 1 174 ? -2.786 -11.566 -6.914 1.00 91.12 174 ALA A CA 1
ATOM 1309 C C . ALA A 1 174 ? -3.468 -10.290 -7.438 1.00 91.12 174 ALA A C 1
ATOM 1311 O O . ALA A 1 174 ? -2.819 -9.463 -8.068 1.00 91.12 174 ALA A O 1
ATOM 1312 N N . GLU A 1 175 ? -4.735 -10.065 -7.074 1.00 91.00 175 GLU A N 1
ATOM 1313 C CA . GLU A 1 175 ? -5.487 -8.858 -7.449 1.00 91.00 175 GLU A CA 1
ATOM 1314 C C . GLU A 1 175 ? -4.795 -7.552 -7.009 1.00 91.00 175 GLU A C 1
ATOM 1316 O O . GLU A 1 175 ? -4.809 -6.561 -7.738 1.00 91.00 175 GLU A O 1
ATOM 1321 N N . VAL A 1 176 ? -4.138 -7.557 -5.841 1.00 94.25 176 VAL A N 1
ATOM 1322 C CA . VAL A 1 176 ? -3.429 -6.390 -5.301 1.00 94.25 176 VAL A CA 1
ATOM 1323 C C . VAL A 1 176 ? -2.141 -6.154 -6.080 1.00 94.25 176 VAL A C 1
ATOM 1325 O O . VAL A 1 176 ? -1.857 -5.013 -6.453 1.00 94.25 176 VAL A O 1
ATOM 1328 N N . ARG A 1 177 ? -1.387 -7.219 -6.383 1.00 95.50 177 ARG A N 1
ATOM 1329 C CA . ARG A 1 177 ? -0.176 -7.115 -7.210 1.00 95.50 177 ARG A CA 1
ATOM 1330 C C . ARG A 1 177 ? -0.499 -6.573 -8.603 1.00 95.50 177 ARG A C 1
ATOM 1332 O O . ARG A 1 177 ? 0.187 -5.685 -9.100 1.00 95.50 177 ARG A O 1
ATOM 1339 N N . GLU A 1 178 ? -1.572 -7.064 -9.212 1.00 94.50 178 GLU A N 1
ATOM 1340 C CA . GLU A 1 178 ? -2.014 -6.655 -10.549 1.00 94.50 178 GLU A CA 1
ATOM 1341 C C . GLU A 1 178 ? -2.451 -5.195 -10.603 1.00 94.50 178 GLU A C 1
ATOM 1343 O O . GLU A 1 178 ? -2.013 -4.447 -11.477 1.00 94.50 178 GLU A O 1
ATOM 1348 N N . MET A 1 179 ? -3.268 -4.768 -9.640 1.00 94.81 179 MET A N 1
ATOM 1349 C CA . MET A 1 179 ? -3.654 -3.366 -9.510 1.00 94.81 179 MET A CA 1
ATOM 1350 C C . MET A 1 179 ? -2.427 -2.471 -9.291 1.00 94.81 179 MET A C 1
ATOM 1352 O O . MET A 1 179 ? -2.324 -1.419 -9.919 1.00 94.81 179 MET A O 1
ATOM 1356 N N . THR A 1 180 ? -1.447 -2.928 -8.507 1.00 97.06 180 THR A N 1
ATOM 1357 C CA . THR A 1 180 ? -0.185 -2.202 -8.297 1.00 97.06 180 THR A CA 1
ATOM 1358 C C . THR A 1 180 ? 0.593 -2.010 -9.601 1.00 97.06 180 THR A C 1
ATOM 1360 O O . THR A 1 180 ? 1.039 -0.900 -9.883 1.00 97.06 180 THR A O 1
ATOM 1363 N N . VAL A 1 181 ? 0.724 -3.055 -10.427 1.00 98.00 181 VAL A N 1
ATOM 1364 C CA . VAL A 1 181 ? 1.388 -2.967 -11.743 1.00 98.00 181 VAL A CA 1
ATOM 1365 C C . VAL A 1 181 ? 0.702 -1.932 -12.637 1.00 98.00 181 VAL A C 1
ATOM 1367 O O . VAL A 1 181 ? 1.375 -1.071 -13.205 1.00 98.00 181 VAL A O 1
ATOM 1370 N N . LEU A 1 182 ? -0.633 -1.957 -12.704 1.00 96.12 182 LEU A N 1
ATOM 1371 C CA . LEU A 1 182 ? -1.404 -0.995 -13.497 1.00 96.12 182 LEU A CA 1
ATOM 1372 C C . LEU A 1 182 ? -1.212 0.448 -13.009 1.00 96.12 182 LEU A C 1
ATOM 1374 O O . LEU A 1 182 ? -1.076 1.365 -13.822 1.00 96.12 182 LEU A O 1
ATOM 1378 N N . GLU A 1 183 ? -1.203 0.672 -11.695 1.00 96.50 183 GLU A N 1
ATOM 1379 C CA . GLU A 1 183 ? -1.002 2.008 -11.128 1.00 96.50 183 GLU A CA 1
ATOM 1380 C C . GLU A 1 183 ? 0.421 2.529 -11.362 1.00 96.50 183 GLU A C 1
ATOM 1382 O O . GLU A 1 183 ? 0.590 3.678 -11.778 1.00 96.50 183 GLU A O 1
ATOM 1387 N N . LEU A 1 184 ? 1.446 1.686 -11.204 1.00 97.25 184 LEU A N 1
ATOM 1388 C CA . LEU A 1 184 ? 2.827 2.041 -11.553 1.00 97.25 184 LEU A CA 1
ATOM 1389 C C . LEU A 1 184 ? 2.954 2.404 -13.042 1.00 97.25 184 LEU A C 1
ATOM 1391 O O . LEU A 1 184 ? 3.572 3.417 -13.385 1.00 97.25 184 LEU A O 1
ATOM 1395 N N . GLY A 1 185 ? 2.286 1.648 -13.915 1.00 96.19 185 GLY A N 1
ATOM 1396 C CA . GLY A 1 185 ? 2.179 1.941 -15.343 1.00 96.19 185 GLY A CA 1
ATOM 1397 C C . GLY A 1 185 ? 1.564 3.306 -15.653 1.00 96.19 185 GLY A C 1
ATOM 1398 O O . GLY A 1 185 ? 2.033 4.045 -16.522 1.00 96.19 185 GLY A O 1
ATOM 1399 N N . ARG A 1 186 ? 0.548 3.712 -14.885 1.00 94.44 186 ARG A N 1
ATOM 1400 C CA . ARG A 1 186 ? -0.100 5.030 -15.013 1.00 94.44 186 ARG A CA 1
ATOM 1401 C C . ARG A 1 186 ? 0.773 6.182 -14.535 1.00 94.44 186 ARG A C 1
ATOM 1403 O O . ARG A 1 186 ? 0.669 7.272 -15.101 1.00 94.44 186 ARG A O 1
ATOM 1410 N N . MET A 1 187 ? 1.621 5.960 -13.530 1.00 94.69 187 MET A N 1
ATOM 1411 C CA . MET A 1 187 ? 2.524 6.992 -13.010 1.00 94.69 187 MET A CA 1
ATOM 1412 C C . MET A 1 187 ? 3.568 7.430 -14.041 1.00 94.69 187 MET A C 1
ATOM 1414 O O . MET A 1 187 ? 3.956 8.599 -14.027 1.00 94.69 187 MET A O 1
ATOM 1418 N N . LYS A 1 188 ? 3.989 6.520 -14.935 1.00 90.62 188 LYS A N 1
ATOM 1419 C CA . LYS A 1 188 ? 4.928 6.786 -16.043 1.00 90.62 188 LYS A CA 1
ATOM 1420 C C . LYS A 1 188 ? 6.155 7.580 -15.602 1.00 90.62 188 LYS A C 1
ATOM 1422 O O . LYS A 1 188 ? 6.494 8.595 -16.202 1.00 90.62 188 LYS A O 1
ATOM 1427 N N . SER A 1 189 ? 6.798 7.137 -14.530 1.00 95.44 189 SER A N 1
ATOM 1428 C CA . SER A 1 189 ? 7.999 7.774 -13.998 1.00 95.44 189 SER A CA 1
ATOM 1429 C C . SER A 1 189 ? 9.134 6.775 -13.861 1.00 95.44 189 SER A C 1
ATOM 1431 O O . SER A 1 189 ? 8.894 5.569 -13.772 1.00 95.44 189 SER A O 1
ATOM 1433 N N . LYS A 1 190 ? 10.377 7.267 -13.815 1.00 95.69 190 LYS A N 1
ATOM 1434 C CA . LYS A 1 190 ? 11.548 6.407 -13.587 1.00 95.69 190 LYS A CA 1
ATOM 1435 C C . LYS A 1 190 ? 11.425 5.565 -12.310 1.00 95.69 190 LYS A C 1
ATOM 1437 O O . LYS A 1 190 ? 11.569 4.352 -12.425 1.00 95.69 190 LYS A O 1
ATOM 1442 N N . PRO A 1 191 ? 11.049 6.128 -11.142 1.00 96.50 191 PRO A N 1
ATOM 1443 C CA . PRO A 1 191 ? 10.857 5.313 -9.943 1.00 96.50 191 PRO A CA 1
ATOM 1444 C C . PRO A 1 191 ? 9.758 4.254 -10.092 1.00 96.50 191 PRO A C 1
ATOM 1446 O O . PRO A 1 191 ? 9.887 3.152 -9.568 1.00 96.50 191 PRO A O 1
ATOM 1449 N N . ALA A 1 192 ? 8.675 4.557 -10.819 1.00 97.56 192 ALA A N 1
ATOM 1450 C CA . ALA A 1 192 ? 7.611 3.583 -11.044 1.00 97.56 192 ALA A CA 1
ATOM 1451 C C . ALA A 1 192 ? 8.073 2.435 -11.956 1.00 97.56 192 ALA A C 1
ATOM 1453 O O . ALA A 1 192 ? 7.763 1.275 -11.694 1.00 97.56 192 ALA A O 1
ATOM 1454 N N . LEU A 1 193 ? 8.860 2.749 -12.989 1.00 97.62 193 LEU A N 1
ATOM 1455 C CA . LEU A 1 193 ? 9.476 1.756 -13.866 1.00 97.62 193 LEU A CA 1
ATOM 1456 C C . LEU A 1 193 ? 10.460 0.855 -13.106 1.00 97.62 193 LEU A C 1
ATOM 1458 O O . LEU A 1 193 ? 10.466 -0.356 -13.302 1.00 97.62 193 LEU A O 1
ATOM 1462 N N . GLU A 1 194 ? 11.252 1.432 -12.203 1.00 96.81 194 GLU A N 1
ATOM 1463 C CA . GLU A 1 194 ? 12.175 0.679 -11.349 1.00 96.81 194 GLU A CA 1
ATOM 1464 C C . GLU A 1 194 ? 11.437 -0.293 -10.420 1.00 96.81 194 GLU A C 1
ATOM 1466 O O . GLU A 1 194 ? 11.873 -1.433 -10.260 1.00 96.81 194 GLU A O 1
ATOM 1471 N N . LEU A 1 195 ? 10.285 0.106 -9.868 1.00 98.06 195 LEU A N 1
ATOM 1472 C CA . LEU A 1 195 ? 9.419 -0.810 -9.121 1.00 98.06 195 LEU A CA 1
ATOM 1473 C C . LEU A 1 195 ? 8.831 -1.906 -10.018 1.00 98.06 195 LEU A C 1
ATOM 1475 O O . LEU A 1 195 ? 8.812 -3.064 -9.612 1.00 98.06 195 LEU A O 1
ATOM 1479 N N . LEU A 1 196 ? 8.412 -1.594 -11.249 1.00 98.25 196 LEU A N 1
ATOM 1480 C CA . LEU A 1 196 ? 7.956 -2.624 -12.190 1.00 98.25 196 LEU A CA 1
ATOM 1481 C C . LEU A 1 196 ? 9.043 -3.675 -12.444 1.00 98.25 196 LEU A C 1
ATOM 1483 O O . LEU A 1 196 ? 8.735 -4.864 -12.427 1.00 98.25 196 LEU A O 1
ATOM 1487 N N . PHE A 1 197 ? 10.314 -3.282 -12.584 1.00 98.31 197 PHE A N 1
ATOM 1488 C CA . PHE A 1 197 ? 11.406 -4.254 -12.698 1.00 98.31 197 PHE A CA 1
ATOM 1489 C C . PHE A 1 197 ? 11.483 -5.181 -11.484 1.00 98.31 197 PHE A C 1
ATOM 1491 O O . PHE A 1 197 ? 11.592 -6.393 -11.670 1.00 98.31 197 PHE A O 1
ATOM 1498 N N . GLN A 1 198 ? 11.354 -4.654 -10.258 1.00 97.50 198 GLN A N 1
ATOM 1499 C CA . GLN A 1 198 ? 11.330 -5.474 -9.033 1.00 97.50 198 GLN A CA 1
ATOM 1500 C C . GLN A 1 198 ? 10.229 -6.541 -9.062 1.00 97.50 198 GLN A C 1
ATOM 1502 O O . GLN A 1 198 ? 10.431 -7.637 -8.539 1.00 97.50 198 GLN A O 1
ATOM 1507 N N . GLY A 1 199 ? 9.111 -6.264 -9.742 1.00 96.31 199 GLY A N 1
ATOM 1508 C CA . GLY A 1 199 ? 8.016 -7.207 -9.971 1.00 96.31 199 GLY A CA 1
ATOM 1509 C C . GLY A 1 199 ? 8.465 -8.542 -10.581 1.00 96.31 199 GLY A C 1
ATOM 1510 O O . GLY A 1 199 ? 7.965 -9.598 -10.196 1.00 96.31 199 GLY A O 1
ATOM 1511 N N . LEU A 1 200 ? 9.471 -8.517 -11.462 1.00 97.31 200 LEU A N 1
ATOM 1512 C CA . LEU A 1 200 ? 10.045 -9.713 -12.096 1.00 97.31 200 LEU A CA 1
ATOM 1513 C C . LEU A 1 200 ? 10.795 -10.620 -11.103 1.00 97.31 200 LEU A C 1
ATOM 1515 O O . LEU A 1 200 ? 11.056 -11.785 -11.398 1.00 97.31 200 LEU A O 1
ATOM 1519 N N . GLY A 1 201 ? 11.166 -10.093 -9.932 1.00 94.81 201 GLY A N 1
ATOM 1520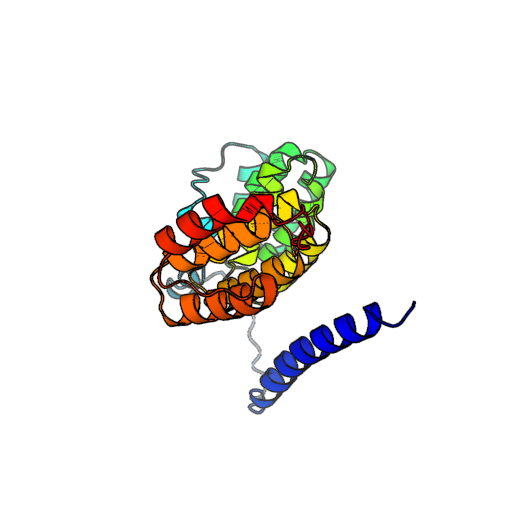 C CA . GLY A 1 201 ? 11.922 -10.805 -8.903 1.00 94.81 201 GLY A CA 1
ATOM 1521 C C . GLY A 1 201 ? 11.080 -11.686 -7.974 1.00 94.81 201 GLY A C 1
ATOM 1522 O O . GLY A 1 201 ? 11.653 -12.456 -7.206 1.00 94.81 201 GLY A O 1
ATOM 1523 N N . TYR A 1 202 ? 9.744 -11.613 -8.026 1.00 91.00 202 TYR A N 1
ATOM 1524 C CA . TYR A 1 202 ? 8.879 -12.366 -7.102 1.00 91.00 202 TYR A CA 1
ATOM 1525 C C . TYR A 1 202 ? 8.676 -13.845 -7.477 1.00 91.00 202 TYR A C 1
ATOM 1527 O O . TYR A 1 202 ? 8.078 -14.588 -6.702 1.00 91.00 202 TYR A O 1
ATOM 1535 N N . GLY A 1 203 ? 9.198 -14.295 -8.625 1.00 83.56 203 GLY A N 1
ATOM 1536 C CA . GLY A 1 203 ? 9.276 -15.721 -8.976 1.00 83.56 203 GLY A CA 1
ATOM 1537 C C . GLY A 1 203 ? 7.952 -16.388 -9.371 1.00 83.56 203 GLY A C 1
ATOM 1538 O O . GLY A 1 203 ? 7.902 -17.611 -9.471 1.00 83.56 203 GLY A O 1
ATOM 1539 N N . ASP A 1 204 ? 6.898 -15.607 -9.603 1.00 91.94 204 ASP A N 1
ATOM 1540 C CA . ASP A 1 204 ? 5.597 -16.055 -10.109 1.00 91.94 204 ASP A CA 1
ATOM 1541 C C . ASP A 1 204 ? 5.531 -15.799 -11.631 1.00 91.94 204 ASP A C 1
ATOM 1543 O O . ASP A 1 204 ? 5.482 -14.634 -12.034 1.00 91.94 204 ASP A O 1
ATOM 1547 N N . PRO A 1 205 ? 5.548 -16.839 -12.492 1.00 92.94 205 PRO A N 1
ATOM 1548 C CA . PRO A 1 205 ? 5.571 -16.665 -13.947 1.00 92.94 205 PRO A CA 1
ATOM 1549 C C . PRO A 1 205 ? 4.372 -15.892 -14.508 1.00 92.94 205 PRO A C 1
ATOM 1551 O O . PRO A 1 205 ? 4.547 -15.079 -15.420 1.00 92.94 205 PRO A O 1
ATOM 1554 N N . ASP A 1 206 ? 3.174 -16.103 -13.955 1.00 94.25 206 ASP A N 1
ATOM 1555 C CA . ASP A 1 206 ? 1.961 -15.422 -14.416 1.00 94.25 206 ASP A CA 1
ATOM 1556 C C . ASP A 1 206 ? 2.016 -13.938 -14.051 1.00 94.25 206 ASP A C 1
ATOM 1558 O O . ASP A 1 206 ? 1.642 -13.071 -14.846 1.00 94.25 206 ASP A O 1
ATOM 1562 N N . PHE A 1 207 ? 2.538 -13.625 -12.864 1.00 95.62 207 PHE A N 1
ATOM 1563 C CA . PHE A 1 207 ? 2.760 -12.246 -12.454 1.00 95.62 207 PHE A CA 1
ATOM 1564 C C . PHE A 1 207 ? 3.868 -11.568 -13.272 1.00 95.62 207 PHE A C 1
ATOM 1566 O O . PHE A 1 207 ? 3.672 -10.449 -13.751 1.00 95.62 207 PHE A O 1
ATOM 1573 N N . SER A 1 208 ? 4.988 -12.253 -13.518 1.00 96.88 208 SER A N 1
ATOM 1574 C CA . SER A 1 208 ? 6.073 -11.751 -14.371 1.00 96.88 208 SER A CA 1
ATOM 1575 C C . SER A 1 208 ? 5.603 -11.458 -15.797 1.00 96.88 208 SER A C 1
ATOM 1577 O O . SER A 1 208 ? 6.061 -10.491 -16.404 1.00 96.88 208 SER A O 1
ATOM 1579 N N . MET A 1 209 ? 4.661 -12.241 -16.335 1.00 97.00 209 MET A N 1
ATOM 1580 C CA . MET A 1 209 ? 4.038 -11.951 -17.629 1.00 97.00 209 MET A CA 1
ATOM 1581 C C . MET A 1 209 ? 3.274 -10.620 -17.604 1.00 97.00 209 MET A C 1
ATOM 1583 O O . MET A 1 209 ? 3.468 -9.801 -18.499 1.00 97.00 209 MET A O 1
ATOM 1587 N N . LYS A 1 210 ? 2.482 -10.356 -16.556 1.00 97.44 210 LYS A N 1
ATOM 1588 C CA . LYS A 1 210 ? 1.736 -9.090 -16.402 1.00 97.44 210 LYS A CA 1
ATOM 1589 C C . LYS A 1 210 ? 2.663 -7.887 -16.254 1.00 97.44 210 LYS A C 1
ATOM 1591 O O . LYS A 1 210 ? 2.434 -6.850 -16.872 1.00 97.44 210 LYS A O 1
ATOM 1596 N N . VAL A 1 211 ? 3.737 -8.039 -15.482 1.00 98.31 211 VAL A N 1
ATOM 1597 C CA . VAL A 1 211 ? 4.793 -7.025 -15.377 1.00 98.31 211 VAL A CA 1
ATOM 1598 C C . VAL A 1 211 ? 5.409 -6.756 -16.754 1.00 98.31 211 VAL A C 1
ATOM 1600 O O . VAL A 1 211 ? 5.513 -5.603 -17.165 1.00 98.31 211 VAL A O 1
ATOM 1603 N N . ASN A 1 212 ? 5.760 -7.803 -17.504 1.00 98.25 212 ASN A N 1
ATOM 1604 C CA . ASN A 1 212 ? 6.328 -7.669 -18.846 1.00 98.25 212 ASN A CA 1
ATOM 1605 C C . ASN A 1 212 ? 5.365 -7.054 -19.870 1.00 98.25 212 ASN A C 1
ATOM 1607 O O . ASN A 1 212 ? 5.817 -6.347 -20.769 1.00 98.25 212 ASN A O 1
ATOM 1611 N N . ASP A 1 213 ? 4.059 -7.288 -19.759 1.00 98.06 213 ASP A N 1
ATOM 1612 C CA . ASP A 1 213 ? 3.066 -6.632 -20.614 1.00 98.06 213 ASP A CA 1
ATOM 1613 C C . ASP A 1 213 ? 3.038 -5.112 -20.373 1.00 98.06 213 ASP A C 1
ATOM 1615 O O . ASP A 1 213 ? 3.016 -4.328 -21.332 1.00 98.06 213 ASP A O 1
ATOM 1619 N N . GLU A 1 214 ? 3.140 -4.681 -19.112 1.00 98.06 214 GLU A N 1
ATOM 1620 C CA . GLU A 1 214 ? 3.239 -3.258 -18.770 1.00 98.06 214 GLU A CA 1
ATOM 1621 C C . GLU A 1 214 ? 4.581 -2.659 -19.230 1.00 98.06 214 GLU A C 1
ATOM 1623 O O . GLU A 1 214 ? 4.609 -1.618 -19.889 1.00 98.06 214 GLU A O 1
ATOM 1628 N N . LEU A 1 215 ? 5.706 -3.346 -18.993 1.00 97.88 215 LEU A N 1
ATOM 1629 C CA . LEU A 1 215 ? 7.027 -2.917 -19.479 1.00 97.88 215 LEU A CA 1
ATOM 1630 C C . LEU A 1 215 ? 7.066 -2.801 -21.011 1.00 97.88 215 LEU A C 1
ATOM 1632 O O . LEU A 1 215 ? 7.582 -1.821 -21.556 1.00 97.88 215 LEU A O 1
ATOM 1636 N N . SER A 1 216 ? 6.450 -3.746 -21.721 1.00 96.94 216 SER A N 1
ATOM 1637 C CA . SER A 1 216 ? 6.329 -3.702 -23.179 1.00 96.94 216 SER A CA 1
ATOM 1638 C C . SER A 1 216 ? 5.535 -2.479 -23.640 1.00 96.94 216 SER A C 1
ATOM 1640 O O . SER A 1 216 ? 5.846 -1.913 -24.685 1.00 96.94 216 SER A O 1
ATOM 1642 N N . THR A 1 217 ? 4.541 -2.047 -22.864 1.00 95.31 217 THR A N 1
ATOM 1643 C CA . THR A 1 217 ? 3.738 -0.855 -23.162 1.00 95.31 217 THR A CA 1
ATOM 1644 C C . THR A 1 217 ? 4.518 0.438 -22.919 1.00 95.31 217 THR A C 1
ATOM 1646 O O . THR A 1 217 ? 4.430 1.371 -23.718 1.00 95.31 217 THR A O 1
ATOM 1649 N N . LEU A 1 218 ? 5.298 0.506 -21.837 1.00 94.62 218 LEU A N 1
ATOM 1650 C CA . LEU A 1 218 ? 6.017 1.721 -21.442 1.00 94.62 218 LEU A CA 1
ATOM 1651 C C . LEU A 1 218 ? 7.311 1.945 -22.227 1.00 94.62 218 LEU A C 1
ATOM 1653 O O . LEU A 1 218 ? 7.611 3.071 -22.620 1.00 94.62 218 LEU A O 1
ATOM 1657 N N . ILE A 1 219 ? 8.094 0.884 -22.424 1.00 95.06 219 ILE A N 1
ATOM 1658 C CA . ILE A 1 219 ? 9.471 0.978 -22.930 1.00 95.06 219 ILE A CA 1
ATOM 1659 C C . ILE A 1 219 ? 9.755 0.047 -24.115 1.00 95.06 219 ILE A C 1
ATOM 1661 O O . ILE A 1 219 ? 10.879 0.046 -24.621 1.00 95.06 219 ILE A O 1
ATOM 1665 N N . ASN A 1 220 ? 8.746 -0.690 -24.598 1.00 94.62 220 ASN A N 1
ATOM 16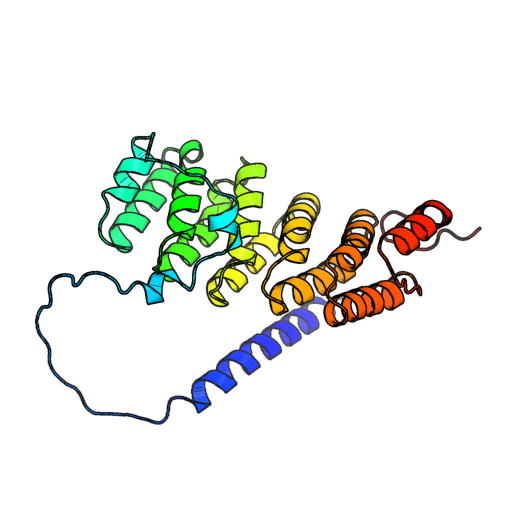66 C CA . ASN A 1 220 ? 8.869 -1.652 -25.699 1.00 94.62 220 ASN A CA 1
ATOM 1667 C C . ASN A 1 220 ? 9.968 -2.700 -25.447 1.00 94.62 220 ASN A C 1
ATOM 1669 O O . ASN A 1 220 ? 10.782 -2.992 -26.325 1.00 94.62 220 ASN A O 1
ATOM 1673 N N . ALA A 1 221 ? 10.011 -3.226 -24.220 1.00 95.75 221 ALA A N 1
ATOM 1674 C CA . ALA A 1 221 ? 10.953 -4.252 -23.793 1.00 95.75 221 ALA A CA 1
ATOM 1675 C C . ALA A 1 221 ? 10.265 -5.297 -22.904 1.00 95.75 221 ALA A C 1
ATOM 1677 O O . ALA A 1 221 ? 9.257 -5.011 -22.259 1.00 95.75 221 ALA A O 1
ATOM 1678 N N . ARG A 1 222 ? 10.832 -6.504 -22.887 1.00 97.94 222 ARG A N 1
ATOM 1679 C CA . ARG A 1 222 ? 10.460 -7.627 -22.022 1.00 97.94 222 ARG A CA 1
ATOM 1680 C C . ARG A 1 222 ? 11.741 -8.263 -21.500 1.00 97.94 222 ARG A C 1
ATOM 1682 O O . ARG A 1 222 ? 12.751 -8.215 -22.199 1.00 97.94 222 ARG A O 1
ATOM 1689 N N . PHE A 1 223 ? 11.678 -8.845 -20.312 1.00 97.88 223 PHE A N 1
ATOM 1690 C CA . PHE A 1 223 ? 12.830 -9.429 -19.636 1.00 97.88 223 PHE A CA 1
ATOM 1691 C C . PHE A 1 223 ? 12.445 -10.747 -18.972 1.00 97.88 223 PHE A C 1
ATOM 1693 O O . PHE A 1 223 ? 11.360 -10.868 -18.394 1.00 97.88 223 PHE A O 1
ATOM 1700 N N . ASP A 1 224 ? 13.358 -11.709 -19.005 1.00 96.12 224 ASP A N 1
ATOM 1701 C CA . ASP A 1 224 ? 13.172 -13.011 -18.365 1.00 96.12 224 ASP A CA 1
ATOM 1702 C C . ASP A 1 224 ? 13.453 -12.944 -16.856 1.00 96.12 224 ASP A C 1
ATOM 1704 O O . ASP A 1 224 ? 13.027 -13.811 -16.092 1.00 96.12 224 ASP A O 1
ATOM 1708 N N . SER A 1 225 ? 14.177 -11.913 -16.404 1.00 97.06 225 SER A N 1
ATOM 1709 C CA . SER A 1 225 ? 14.557 -11.742 -15.001 1.00 97.06 225 SER A CA 1
ATOM 1710 C C . SER A 1 225 ? 14.759 -10.280 -14.599 1.00 97.06 225 SER A C 1
ATOM 1712 O O . SER A 1 225 ? 14.998 -9.402 -15.431 1.00 97.06 225 SER A O 1
ATOM 1714 N N . LEU A 1 226 ? 14.735 -10.037 -13.285 1.00 97.50 226 LEU A N 1
ATOM 1715 C CA . LEU A 1 226 ? 15.107 -8.753 -12.687 1.00 97.50 226 LEU A CA 1
ATOM 1716 C C . LEU A 1 226 ? 16.544 -8.334 -13.050 1.00 97.50 226 LEU A C 1
ATOM 1718 O O . LEU A 1 226 ? 16.787 -7.162 -13.328 1.00 97.50 226 LEU A O 1
ATOM 1722 N N . ASP A 1 227 ? 17.495 -9.271 -13.075 1.00 98.06 227 ASP A N 1
ATOM 1723 C CA . ASP A 1 227 ? 18.898 -8.968 -13.390 1.00 98.06 227 ASP A CA 1
ATOM 1724 C C . ASP A 1 227 ? 19.062 -8.456 -14.825 1.00 98.06 227 ASP A C 1
ATOM 1726 O O . ASP A 1 227 ? 19.780 -7.481 -15.067 1.00 98.06 227 ASP A O 1
ATOM 1730 N N . GLU A 1 228 ? 18.350 -9.069 -15.771 1.00 98.19 228 GLU A N 1
ATOM 1731 C CA . GLU A 1 228 ? 18.322 -8.624 -17.163 1.00 98.19 228 GLU A CA 1
ATOM 1732 C C . GLU A 1 228 ? 17.699 -7.226 -17.293 1.00 98.19 228 GLU A C 1
ATOM 1734 O O . GLU A 1 228 ? 18.295 -6.339 -17.914 1.00 98.19 228 GLU A O 1
ATOM 1739 N N . ALA A 1 229 ? 16.550 -7.003 -16.647 1.00 98.06 229 ALA A N 1
ATOM 1740 C CA . ALA A 1 229 ? 15.871 -5.709 -16.637 1.00 98.06 229 ALA A CA 1
ATOM 1741 C C . ALA A 1 229 ? 16.765 -4.596 -16.062 1.00 98.06 229 ALA A C 1
ATOM 1743 O O . ALA A 1 229 ? 16.906 -3.525 -16.659 1.00 98.06 229 ALA A O 1
ATOM 1744 N N . ASN A 1 230 ? 17.449 -4.869 -14.947 1.00 97.81 230 ASN A N 1
ATOM 1745 C CA . ASN A 1 230 ? 18.391 -3.940 -14.324 1.00 97.81 230 ASN A CA 1
ATOM 1746 C C . ASN A 1 230 ? 19.595 -3.641 -15.228 1.00 97.81 230 ASN A C 1
ATOM 1748 O O . ASN A 1 230 ? 20.021 -2.485 -15.342 1.00 97.81 230 ASN A O 1
ATOM 1752 N N . GLY A 1 231 ? 20.141 -4.664 -15.893 1.00 97.94 231 GLY A N 1
ATOM 1753 C CA . GLY A 1 231 ? 21.222 -4.503 -16.864 1.00 97.94 231 GLY A CA 1
ATOM 1754 C C . GLY A 1 231 ? 20.814 -3.600 -18.029 1.00 97.94 231 GLY A C 1
ATOM 1755 O O . GLY A 1 231 ? 21.545 -2.671 -18.386 1.00 97.94 231 GLY A O 1
ATOM 1756 N N . TRP A 1 232 ? 19.614 -3.819 -18.570 1.00 97.62 232 TRP A N 1
ATOM 1757 C CA . TRP A 1 232 ? 19.052 -2.982 -19.625 1.00 97.62 232 TRP A CA 1
ATOM 1758 C C . TRP A 1 232 ? 18.819 -1.544 -19.154 1.00 97.62 232 TRP A C 1
ATOM 1760 O O . TRP A 1 232 ? 19.210 -0.605 -19.855 1.00 97.62 232 TRP A O 1
ATOM 1770 N N . TRP A 1 233 ? 18.237 -1.351 -17.966 1.00 97.19 233 TRP A N 1
ATOM 1771 C CA . TRP A 1 233 ? 17.946 -0.019 -17.435 1.00 97.19 233 TRP A CA 1
ATOM 1772 C C . TRP A 1 233 ? 19.215 0.799 -17.235 1.00 97.19 233 TRP A C 1
ATOM 1774 O O . TRP A 1 233 ? 19.291 1.938 -17.691 1.00 97.19 233 TRP A O 1
ATOM 1784 N N . LYS A 1 234 ? 20.265 0.194 -16.671 1.00 96.81 234 LYS A N 1
ATOM 1785 C CA . LYS A 1 234 ? 21.572 0.841 -16.499 1.00 96.81 234 LYS A CA 1
ATOM 1786 C C . LYS A 1 234 ? 22.158 1.363 -17.817 1.00 96.81 234 LYS A C 1
ATOM 1788 O O . LYS A 1 234 ? 22.815 2.401 -17.817 1.00 96.81 234 LYS A O 1
ATOM 1793 N N . ALA A 1 235 ? 21.929 0.662 -18.928 1.00 96.69 235 ALA A N 1
ATOM 1794 C CA . ALA A 1 235 ? 22.424 1.053 -20.248 1.00 96.69 235 ALA A CA 1
ATOM 1795 C C . ALA A 1 235 ? 21.521 2.064 -20.982 1.00 96.69 235 ALA A C 1
ATOM 1797 O O . ALA A 1 235 ? 21.979 2.714 -21.922 1.00 96.69 235 ALA A O 1
ATOM 1798 N N . ASN A 1 236 ? 20.246 2.190 -20.595 1.00 95.25 236 ASN A N 1
ATOM 1799 C CA . ASN A 1 236 ? 19.250 2.947 -21.361 1.00 95.25 236 ASN A CA 1
ATOM 1800 C C . ASN A 1 236 ? 18.577 4.089 -20.589 1.00 95.25 236 ASN A C 1
ATOM 1802 O O . ASN A 1 236 ? 17.955 4.928 -21.231 1.00 95.25 236 ASN A O 1
ATOM 1806 N N . SER A 1 237 ? 18.715 4.181 -19.265 1.00 93.94 237 SER A N 1
ATOM 1807 C CA . SER A 1 237 ? 18.011 5.171 -18.431 1.00 93.94 237 SER A CA 1
ATOM 1808 C C . SER A 1 237 ? 18.280 6.626 -18.823 1.00 93.94 237 SER A C 1
ATOM 1810 O O . SER A 1 237 ? 17.406 7.477 -18.668 1.00 93.94 237 SER A O 1
ATOM 1812 N N . VAL A 1 238 ? 19.463 6.908 -19.378 1.00 93.38 238 VAL A N 1
ATOM 1813 C CA . VAL A 1 238 ? 19.854 8.234 -19.892 1.00 93.38 238 VAL A CA 1
ATOM 1814 C C . VAL A 1 238 ? 19.052 8.669 -21.119 1.00 93.38 238 VAL A C 1
ATOM 1816 O O . VAL A 1 238 ? 18.950 9.860 -21.381 1.00 93.38 238 VAL A O 1
ATOM 1819 N N . LYS A 1 239 ? 18.455 7.718 -21.847 1.00 92.31 239 LYS A N 1
ATOM 1820 C CA . LYS A 1 239 ? 17.622 7.979 -23.030 1.00 92.31 239 LYS A CA 1
ATOM 1821 C C . LYS A 1 239 ? 16.197 8.380 -22.662 1.00 92.31 239 LYS A C 1
ATOM 1823 O O . LYS A 1 239 ? 15.406 8.665 -23.554 1.00 92.31 239 LYS A O 1
ATOM 1828 N N . PHE A 1 240 ? 15.847 8.353 -21.378 1.00 93.12 240 PHE A N 1
ATOM 1829 C CA . PHE A 1 240 ? 14.511 8.656 -20.883 1.00 93.12 240 PHE A CA 1
ATOM 1830 C C . PHE A 1 240 ? 14.557 9.843 -19.925 1.00 93.12 240 PHE A C 1
ATOM 1832 O O . PHE A 1 240 ? 15.450 9.943 -19.079 1.00 93.12 240 PHE A O 1
ATOM 1839 N N . ASP A 1 241 ? 13.568 10.725 -20.021 1.00 91.62 241 ASP A N 1
ATOM 1840 C CA . ASP A 1 241 ? 13.330 11.753 -19.012 1.00 91.62 241 ASP A CA 1
ATOM 1841 C C . ASP A 1 241 ? 12.561 11.193 -17.797 1.00 91.62 241 ASP A C 1
ATOM 1843 O O . ASP A 1 241 ? 12.257 9.999 -17.710 1.00 91.62 241 ASP A O 1
ATOM 1847 N N . GLU A 1 242 ? 12.235 12.056 -16.834 1.00 88.44 242 GLU A N 1
ATOM 1848 C CA . GLU A 1 242 ? 11.485 11.676 -15.626 1.00 88.44 242 GLU A CA 1
ATOM 1849 C C . GLU A 1 242 ? 10.068 11.155 -15.900 1.00 88.44 242 GLU A C 1
ATOM 1851 O O . GLU A 1 242 ? 9.467 10.536 -15.023 1.00 88.44 242 GLU A O 1
ATOM 1856 N N . ARG A 1 243 ? 9.530 11.393 -17.101 1.00 86.81 243 ARG A N 1
ATOM 1857 C CA . ARG A 1 243 ? 8.202 10.956 -17.552 1.00 86.81 243 ARG A CA 1
ATOM 1858 C C . ARG A 1 243 ? 8.272 9.782 -18.531 1.00 86.81 243 ARG A C 1
ATOM 1860 O O . ARG A 1 243 ? 7.290 9.498 -19.220 1.00 86.81 243 ARG A O 1
ATOM 1867 N N . LEU A 1 244 ? 9.434 9.129 -18.614 1.00 89.25 244 LEU A N 1
ATOM 1868 C CA . LEU A 1 244 ? 9.730 8.042 -19.548 1.00 89.25 244 LEU A CA 1
ATOM 1869 C C . LEU A 1 244 ? 9.556 8.432 -21.025 1.00 89.25 244 LEU A C 1
ATOM 1871 O O . LEU A 1 244 ? 9.384 7.566 -21.884 1.00 89.25 244 LEU A O 1
ATOM 1875 N N . MET A 1 245 ? 9.631 9.723 -21.348 1.00 85.31 245 MET A N 1
ATOM 1876 C CA . MET A 1 245 ? 9.697 10.169 -22.735 1.00 85.31 245 MET A CA 1
ATOM 1877 C C . MET A 1 245 ? 11.125 9.992 -23.239 1.00 85.31 245 MET A C 1
ATOM 1879 O O . MET A 1 245 ? 12.084 10.333 -22.541 1.00 85.31 245 MET A O 1
ATOM 1883 N N . ARG A 1 246 ? 11.272 9.442 -24.450 1.00 85.31 246 ARG A N 1
ATOM 1884 C CA . ARG A 1 246 ? 12.587 9.330 -25.080 1.00 85.31 246 ARG A CA 1
ATOM 1885 C C . ARG A 1 246 ? 13.130 10.723 -25.375 1.00 85.31 246 ARG A C 1
ATOM 1887 O O . ARG A 1 246 ? 12.455 11.527 -26.012 1.00 85.31 246 ARG A O 1
ATOM 1894 N N . ILE A 1 247 ? 14.343 10.978 -24.910 1.00 85.62 247 ILE A N 1
ATOM 1895 C CA . ILE A 1 247 ? 15.119 12.162 -25.254 1.00 85.62 247 ILE A CA 1
ATOM 1896 C C . ILE A 1 247 ? 15.790 11.798 -26.582 1.00 85.62 247 ILE A C 1
ATOM 1898 O O . ILE A 1 247 ? 16.589 10.866 -26.614 1.00 85.62 247 ILE A O 1
ATOM 1902 N N . GLU A 1 248 ? 15.350 12.406 -27.686 1.00 77.12 248 GLU A N 1
ATOM 1903 C CA . GLU A 1 248 ? 15.940 12.168 -29.012 1.00 77.12 248 GLU A CA 1
ATOM 1904 C C . GLU A 1 248 ? 17.445 12.496 -28.984 1.00 77.12 248 GLU A C 1
ATOM 1906 O O . GLU A 1 248 ? 17.842 13.475 -28.347 1.00 77.12 248 GLU A O 1
ATOM 1911 N N . ASP A 1 249 ? 18.253 11.652 -29.638 1.00 61.72 249 ASP A N 1
ATOM 1912 C CA . ASP A 1 249 ? 19.700 11.850 -29.827 1.00 61.72 249 ASP A CA 1
ATOM 1913 C C . ASP A 1 249 ? 19.991 12.939 -30.878 1.00 61.72 249 ASP A C 1
ATOM 1915 O O . ASP A 1 249 ? 19.303 12.950 -31.930 1.00 61.72 249 ASP A O 1
#

Secondary structure (DSSP, 8-state):
---SHHHHHHHHHHHHHHHHHHHHTT-------------PPPPPPGGGGSS--HHHHHH----S--SHHHHHHHH--SHHHHHHHHHHHHHH-HHHHHHHHHHHHTSS-HHHHHHHHHTGGGGTTSHHHHHHHHHHHHT-SSHHHHHHHHHHHHTS-HHHHHHHHHHHTT-S-HHHHHHHHHHHHHH-SHHHHHHHHHHGGG--HHHHHHHHHHHHHHHS---SSHHHHHHHHHHHGGGB-TTS-B---